Protein AF-A0A944X6L9-F1 (afdb_monomer)

Solvent-accessible surface area (backbone atoms only — not comparable to full-atom values): 12335 Å² total; per-residue (Å²): 110,41,62,55,54,53,51,52,52,53,50,50,53,51,51,50,51,51,53,51,52,49,52,51,52,56,56,71,71,45,56,73,93,74,38,88,76,75,49,45,43,68,74,48,53,81,35,31,80,79,48,33,49,70,81,75,45,86,68,26,84,80,69,64,69,82,66,55,72,68,58,50,46,66,50,34,46,65,57,51,48,42,41,69,78,64,37,43,68,39,47,75,76,34,51,79,56,27,75,32,50,47,44,22,51,53,10,49,54,32,40,55,52,26,54,52,40,38,49,52,33,13,51,36,35,75,72,64,41,85,83,36,40,61,68,68,52,53,53,50,37,59,51,31,43,58,52,11,32,52,27,29,35,54,13,28,52,45,47,50,52,44,42,75,69,35,70,75,50,34,77,77,53,59,70,66,59,57,53,52,36,51,47,51,33,53,53,30,50,45,50,47,51,32,31,76,77,75,33,68,81,44,57,62,60,23,54,51,44,32,19,65,76,68,73,40,84,62,82,63,92,52,89,70,75,110

Secondary structure (DSSP, 8-state):
-HHHHHHHHHHHHHHHHHHHHHHHHHHHTS-GGGSTTSS--GGGGGGGGTT--GGGSTTHHHH-----HHHHHHHHHHHHHHHHHH-HHHHHH-HHHHHHHHHHHHHHHHHHHHHHHHHHHHHHHHTT-TTSS-HHHHHHHHHHHHHHHHHHHHHHHHHHHHHHH-HHHHHT--HHHHHHHHHHHHHHHHHHHHHHHT-TT-HHHHHHHHHHHHT--PPPS-TT--

Structure (mmCIF, N/CA/C/O backbone):
data_AF-A0A944X6L9-F1
#
_entry.id   AF-A0A944X6L9-F1
#
loop_
_atom_site.group_PDB
_atom_site.id
_atom_site.type_symbol
_atom_site.label_atom_id
_atom_site.label_alt_id
_atom_site.label_comp_id
_atom_site.label_asym_id
_atom_site.label_entity_id
_atom_site.label_seq_id
_atom_site.pdbx_PDB_ins_code
_atom_site.Cartn_x
_atom_site.Cartn_y
_atom_site.Cartn_z
_atom_site.occupancy
_atom_site.B_iso_or_equiv
_atom_site.auth_seq_id
_atom_site.auth_comp_id
_atom_site.auth_asym_id
_atom_site.auth_atom_id
_atom_site.pdbx_PDB_model_num
ATOM 1 N N . MET A 1 1 ? -1.286 -11.022 -25.371 1.00 65.88 1 MET A N 1
ATOM 2 C CA . MET A 1 1 ? -1.024 -11.222 -23.928 1.00 65.88 1 MET A CA 1
ATOM 3 C C . MET A 1 1 ? -0.763 -9.891 -23.236 1.00 65.88 1 MET A C 1
ATOM 5 O O . MET A 1 1 ? -1.545 -9.546 -22.368 1.00 65.88 1 MET A O 1
ATOM 9 N N . SER A 1 2 ? 0.218 -9.093 -23.675 1.00 75.69 2 SER A N 1
ATOM 10 C CA . SER A 1 2 ? 0.478 -7.746 -23.129 1.00 75.69 2 SER A CA 1
ATOM 11 C C . SER A 1 2 ? -0.755 -6.832 -23.111 1.00 75.69 2 SER A C 1
ATOM 13 O O . SER A 1 2 ? -1.091 -6.280 -22.072 1.00 75.69 2 SER A O 1
ATOM 15 N N . THR A 1 3 ? -1.493 -6.737 -24.220 1.00 83.44 3 THR A N 1
ATOM 16 C CA . THR A 1 3 ? -2.714 -5.914 -24.323 1.00 83.44 3 THR A CA 1
ATOM 17 C C . THR A 1 3 ? -3.772 -6.261 -23.272 1.00 83.44 3 THR A C 1
ATOM 19 O O . THR A 1 3 ? -4.369 -5.364 -22.686 1.00 83.44 3 THR A O 1
ATOM 22 N N . LEU A 1 4 ? -3.967 -7.552 -22.988 1.00 85.75 4 LEU A N 1
ATOM 23 C CA . LEU A 1 4 ? -4.905 -8.020 -21.968 1.00 85.75 4 LEU A CA 1
ATOM 24 C C . LEU A 1 4 ? -4.489 -7.547 -20.570 1.00 85.75 4 LEU A C 1
ATOM 26 O O . LEU A 1 4 ? -5.339 -7.079 -19.821 1.00 85.75 4 LEU A O 1
ATOM 30 N N . ILE A 1 5 ? -3.195 -7.622 -20.241 1.00 85.50 5 ILE A N 1
ATOM 31 C CA . ILE A 1 5 ? -2.659 -7.189 -18.940 1.00 85.50 5 ILE A CA 1
ATOM 32 C C . ILE A 1 5 ? -2.927 -5.693 -18.731 1.00 85.50 5 ILE A C 1
ATOM 34 O O . ILE A 1 5 ? -3.443 -5.299 -17.688 1.00 85.50 5 ILE A O 1
ATOM 38 N N . TYR A 1 6 ? -2.666 -4.866 -19.748 1.00 88.19 6 TYR A N 1
ATOM 39 C CA . TYR A 1 6 ? -2.977 -3.435 -19.696 1.00 88.19 6 TYR A CA 1
ATOM 40 C C . TYR A 1 6 ? -4.476 -3.167 -19.530 1.00 88.19 6 TYR A C 1
ATOM 42 O O . TYR A 1 6 ? -4.860 -2.370 -18.678 1.00 88.19 6 TYR A O 1
ATOM 50 N N . VAL A 1 7 ? -5.336 -3.848 -20.295 1.00 89.94 7 VAL A N 1
ATOM 51 C CA . VAL A 1 7 ? -6.797 -3.685 -20.185 1.00 89.94 7 VAL A CA 1
ATOM 52 C C . VAL A 1 7 ? -7.289 -4.060 -18.787 1.00 89.94 7 VAL A C 1
ATOM 54 O O . VAL A 1 7 ? -8.052 -3.305 -18.187 1.00 89.94 7 VAL A O 1
ATOM 57 N N . VAL A 1 8 ? -6.825 -5.185 -18.239 1.00 90.81 8 VAL A N 1
ATOM 58 C CA . VAL A 1 8 ? -7.174 -5.619 -16.880 1.00 90.81 8 VAL A CA 1
ATOM 59 C C . VAL A 1 8 ? -6.676 -4.615 -15.840 1.00 90.81 8 VAL A C 1
ATOM 61 O O . VAL A 1 8 ? -7.430 -4.277 -14.926 1.00 90.81 8 VAL A O 1
ATOM 64 N N . ALA A 1 9 ? -5.459 -4.086 -15.985 1.00 89.88 9 ALA A N 1
ATOM 65 C CA . ALA A 1 9 ? -4.919 -3.065 -15.088 1.00 89.88 9 ALA A CA 1
ATOM 66 C C . ALA A 1 9 ? -5.758 -1.774 -15.119 1.00 89.88 9 ALA A C 1
ATOM 68 O O . ALA A 1 9 ? -6.167 -1.286 -14.064 1.00 89.88 9 ALA A O 1
ATOM 69 N N . TYR A 1 10 ? -6.095 -1.261 -16.307 1.00 92.69 10 TYR A N 1
ATOM 70 C CA . TYR A 1 10 ? -6.946 -0.074 -16.443 1.00 92.69 10 TYR A CA 1
ATOM 71 C C . TYR A 1 10 ? -8.342 -0.297 -15.858 1.00 92.69 10 TYR A C 1
ATOM 73 O O . TYR A 1 10 ? -8.818 0.534 -15.085 1.00 92.69 10 TYR A O 1
ATOM 81 N N . LEU A 1 11 ? -8.983 -1.431 -16.165 1.00 94.56 11 LEU A N 1
ATOM 82 C CA . LEU A 1 11 ? -10.289 -1.778 -15.598 1.00 94.56 11 LEU A CA 1
ATOM 83 C C . LEU A 1 11 ? -10.231 -1.873 -14.071 1.00 94.56 11 LEU A C 1
ATOM 85 O O . LEU A 1 11 ? -11.116 -1.349 -13.399 1.00 94.56 11 LEU A O 1
ATOM 89 N N . SER A 1 12 ? -9.176 -2.473 -13.519 1.00 92.94 12 SER A N 1
ATOM 90 C CA . SER A 1 12 ? -8.986 -2.589 -12.069 1.00 92.94 12 SER A CA 1
ATOM 91 C C . SER A 1 12 ? -8.872 -1.217 -11.403 1.00 92.94 12 SER A C 1
ATOM 93 O O . SER A 1 12 ? -9.546 -0.969 -10.403 1.00 92.94 12 SER A O 1
ATOM 95 N N . ILE A 1 13 ? -8.093 -0.297 -11.985 1.00 92.69 13 ILE A N 1
ATOM 96 C CA . ILE A 1 13 ? -7.959 1.084 -11.492 1.00 92.69 13 ILE A CA 1
ATOM 97 C C . ILE A 1 13 ? -9.305 1.816 -11.567 1.00 92.69 13 ILE A C 1
ATOM 99 O O . ILE A 1 13 ? -9.720 2.437 -10.589 1.00 92.69 13 ILE A O 1
ATOM 103 N N . ILE A 1 14 ? -10.018 1.716 -12.693 1.00 95.50 14 ILE A N 1
ATOM 104 C CA . ILE A 1 14 ? -11.317 2.380 -12.887 1.00 95.50 14 ILE A CA 1
ATOM 105 C C . ILE A 1 14 ? -12.349 1.862 -11.881 1.00 95.50 14 ILE A C 1
ATOM 107 O O . ILE A 1 14 ? -13.019 2.659 -11.224 1.00 95.50 14 ILE A O 1
ATOM 111 N N . ILE A 1 15 ? -12.462 0.540 -11.725 1.00 96.31 15 ILE A N 1
ATOM 112 C CA . ILE A 1 15 ? -13.397 -0.084 -10.780 1.00 96.31 15 ILE A CA 1
ATOM 113 C C . ILE A 1 15 ? -13.051 0.324 -9.346 1.00 96.31 15 ILE A C 1
ATOM 115 O O . ILE A 1 15 ? -13.949 0.699 -8.589 1.00 96.31 15 ILE A O 1
ATOM 119 N N . PHE A 1 16 ? -11.766 0.300 -8.979 1.00 94.62 16 PHE A N 1
ATOM 120 C CA . PHE A 1 16 ? -11.308 0.723 -7.658 1.00 94.62 16 PHE A CA 1
ATOM 121 C C . PHE A 1 16 ? -11.684 2.182 -7.369 1.00 94.62 16 PHE A C 1
ATOM 123 O O . PHE A 1 16 ? -12.307 2.461 -6.342 1.00 94.62 16 PHE A O 1
ATOM 130 N N . LEU A 1 17 ? -11.380 3.103 -8.290 1.00 95.88 17 LEU A N 1
ATOM 131 C CA . LEU A 1 17 ? -11.701 4.524 -8.138 1.00 95.88 17 LEU A CA 1
ATOM 132 C C . LEU A 1 17 ? -13.214 4.760 -8.067 1.00 95.88 17 LEU A C 1
ATOM 134 O O . LEU A 1 17 ? -13.680 5.468 -7.175 1.00 95.88 17 LEU A O 1
ATOM 138 N N . ALA A 1 18 ? -13.995 4.131 -8.949 1.00 96.62 18 ALA A N 1
ATOM 139 C CA . ALA A 1 18 ? -15.4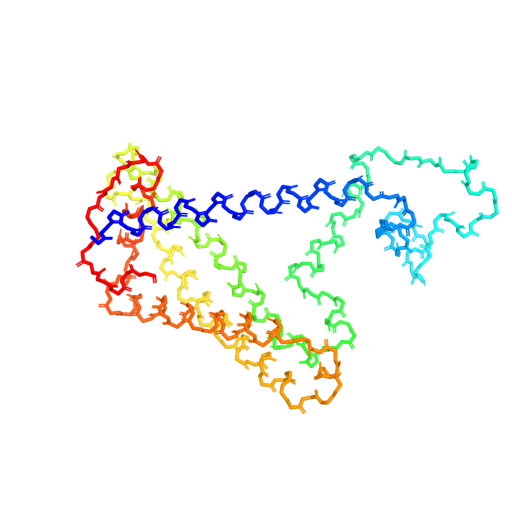50 4.255 -8.950 1.00 96.62 18 ALA A CA 1
ATOM 140 C C . ALA A 1 18 ? -16.068 3.743 -7.638 1.00 96.62 18 ALA A C 1
ATOM 142 O O . ALA A 1 18 ? -16.915 4.416 -7.045 1.00 96.62 18 ALA A O 1
ATOM 143 N N . ALA A 1 19 ? -15.618 2.585 -7.144 1.00 95.75 19 ALA A N 1
ATOM 144 C CA . ALA A 1 19 ? -16.084 2.017 -5.882 1.00 95.75 19 ALA A CA 1
ATOM 145 C C . ALA A 1 19 ? -15.689 2.886 -4.675 1.00 95.75 19 ALA A C 1
ATOM 147 O O . ALA A 1 19 ? -16.520 3.117 -3.792 1.00 95.75 19 ALA A O 1
ATOM 148 N N . ALA A 1 20 ? -14.459 3.409 -4.650 1.00 95.12 20 ALA A N 1
ATOM 149 C CA . ALA A 1 20 ? -13.979 4.298 -3.593 1.00 95.12 20 ALA A CA 1
ATOM 150 C C . ALA A 1 20 ? -14.764 5.619 -3.562 1.00 95.12 20 ALA A C 1
ATOM 152 O O . ALA A 1 20 ? -15.266 6.014 -2.508 1.00 95.12 20 ALA A O 1
ATOM 153 N N . ILE A 1 21 ? -14.949 6.266 -4.718 1.00 95.81 21 ILE A N 1
ATOM 154 C CA . ILE A 1 21 ? -15.729 7.507 -4.841 1.00 95.81 21 ILE A CA 1
ATOM 155 C C . ILE A 1 21 ? -17.176 7.268 -4.413 1.00 95.81 21 ILE A C 1
ATOM 157 O O . ILE A 1 21 ? -17.704 8.027 -3.599 1.00 95.81 21 ILE A O 1
ATOM 161 N N . LYS A 1 22 ? -17.804 6.186 -4.893 1.00 96.44 22 LYS A N 1
ATOM 162 C CA . LYS A 1 22 ? -19.157 5.803 -4.476 1.00 96.44 22 LYS A CA 1
ATOM 163 C C . LYS A 1 22 ? -19.239 5.657 -2.958 1.00 96.44 22 LYS A C 1
ATOM 165 O O . LYS A 1 22 ? -20.118 6.249 -2.343 1.00 96.44 22 LYS A O 1
ATOM 170 N N . LYS A 1 23 ? -18.289 4.949 -2.338 1.00 92.06 23 LYS A N 1
ATOM 171 C CA . LYS A 1 23 ? -18.250 4.756 -0.882 1.00 92.06 23 LYS A CA 1
ATOM 172 C C . LYS A 1 23 ? -18.136 6.081 -0.121 1.00 92.06 23 LYS A C 1
ATOM 174 O O . LYS A 1 23 ? -18.823 6.255 0.884 1.00 92.06 23 LYS A O 1
ATOM 179 N N . ILE A 1 24 ? -17.305 7.010 -0.600 1.00 90.81 24 ILE A N 1
ATOM 180 C CA . ILE A 1 24 ? -17.143 8.347 -0.007 1.00 90.81 24 ILE A CA 1
ATOM 181 C C . ILE A 1 24 ? -18.447 9.145 -0.117 1.00 90.81 24 ILE A C 1
ATOM 183 O O . ILE A 1 24 ? -18.884 9.746 0.865 1.00 90.81 24 ILE A O 1
ATOM 187 N N . ILE A 1 25 ? -19.084 9.142 -1.291 1.00 92.44 25 ILE A N 1
ATOM 188 C CA . ILE A 1 25 ? -20.361 9.831 -1.519 1.00 92.44 25 ILE A CA 1
ATOM 189 C C . ILE A 1 25 ? -21.452 9.240 -0.621 1.00 92.44 25 ILE A C 1
ATOM 191 O O . ILE A 1 25 ? -22.164 9.989 0.047 1.00 92.44 25 ILE A O 1
ATOM 195 N N . ASP A 1 26 ? -21.554 7.913 -0.566 1.00 90.38 26 ASP A N 1
ATOM 196 C CA . ASP A 1 26 ? -22.528 7.206 0.264 1.00 90.38 26 ASP A CA 1
ATOM 197 C C . ASP A 1 26 ? -22.329 7.538 1.747 1.00 90.38 26 ASP A C 1
ATOM 199 O O . ASP A 1 26 ? -23.301 7.775 2.459 1.00 90.38 26 ASP A O 1
ATOM 203 N N . TYR A 1 27 ? -21.079 7.618 2.218 1.00 85.88 27 TYR A N 1
ATOM 204 C CA . TYR A 1 27 ? -20.777 8.004 3.597 1.00 85.88 27 TYR A CA 1
ATOM 205 C C . TYR A 1 27 ? -21.166 9.459 3.890 1.00 85.88 27 TYR A C 1
ATOM 207 O O . TYR A 1 27 ? -21.808 9.728 4.903 1.00 85.88 27 TYR A O 1
ATOM 215 N N . LYS A 1 28 ? -20.858 10.394 2.980 1.00 85.38 28 LYS A N 1
ATOM 216 C CA . LYS A 1 28 ? -21.217 11.816 3.129 1.00 85.38 28 LYS A CA 1
ATOM 217 C C . LYS A 1 28 ? -22.727 12.066 3.141 1.00 85.38 28 LYS A C 1
ATOM 219 O O . LYS A 1 28 ? -23.168 13.028 3.760 1.00 85.38 28 LYS A O 1
ATOM 224 N N . LYS A 1 29 ? -23.510 11.224 2.461 1.00 89.00 29 LYS A N 1
ATOM 225 C CA . LYS A 1 29 ? -24.978 11.327 2.395 1.00 89.00 29 LYS A CA 1
ATOM 226 C C . LYS A 1 29 ? -25.694 10.769 3.627 1.00 89.00 29 LYS A C 1
ATOM 228 O O . LYS A 1 29 ? -26.893 10.993 3.770 1.00 89.00 29 LYS A O 1
ATOM 233 N N . LYS A 1 30 ? -25.004 10.027 4.500 1.00 86.19 30 LYS A N 1
ATOM 234 C CA . LYS A 1 30 ? -25.627 9.447 5.695 1.00 86.19 30 LYS A CA 1
ATOM 235 C C . LYS A 1 30 ? -26.044 10.538 6.689 1.00 86.19 30 LYS A C 1
ATOM 237 O O . LYS A 1 30 ? -25.306 11.510 6.863 1.00 86.19 30 LYS A O 1
ATOM 242 N N . PRO A 1 31 ? -27.194 10.379 7.369 1.00 83.88 31 PRO A N 1
ATOM 243 C CA . PRO A 1 31 ? -27.592 11.300 8.425 1.00 83.88 31 PRO A CA 1
ATOM 244 C C . PRO A 1 31 ? -26.599 11.227 9.594 1.00 83.88 31 PRO A C 1
ATOM 246 O O . PRO A 1 31 ? -25.922 10.215 9.778 1.00 83.88 31 PRO A O 1
ATOM 249 N N . ILE A 1 32 ? -26.509 12.302 10.383 1.00 73.38 32 ILE A N 1
ATOM 250 C CA . ILE A 1 32 ? -25.442 12.487 11.384 1.00 73.38 32 ILE A CA 1
ATOM 251 C C . ILE A 1 32 ? -25.377 11.353 12.417 1.00 73.38 32 ILE A C 1
ATOM 253 O O . ILE A 1 32 ? -24.295 10.900 12.758 1.00 73.38 32 ILE A O 1
ATOM 257 N N . HIS A 1 33 ? -26.527 10.793 12.802 1.00 75.06 33 HIS A N 1
ATOM 258 C CA . HIS A 1 33 ? -26.618 9.668 13.738 1.00 75.06 33 HIS A CA 1
ATOM 259 C C . HIS A 1 33 ? -26.086 8.333 13.177 1.00 75.06 33 HIS A C 1
ATOM 261 O O . HIS A 1 33 ? -25.903 7.383 13.929 1.00 75.06 33 HIS A O 1
ATOM 267 N N . VAL A 1 34 ? -25.853 8.234 11.862 1.00 75.88 34 VAL A N 1
ATOM 268 C CA . VAL A 1 34 ? -25.255 7.057 11.195 1.00 75.88 34 VAL A CA 1
ATOM 269 C C . VAL A 1 34 ? -23.801 7.334 10.781 1.00 75.88 34 VAL A C 1
ATOM 271 O O . VAL A 1 34 ? -23.084 6.424 10.352 1.00 75.88 34 VAL A O 1
ATOM 274 N N . ARG A 1 35 ? -23.340 8.586 10.889 1.00 71.00 35 ARG A N 1
ATOM 275 C CA . ARG A 1 35 ? -21.935 8.957 10.694 1.00 71.00 35 ARG A CA 1
ATOM 276 C C . ARG A 1 35 ? -21.174 8.622 11.976 1.00 71.00 35 ARG A C 1
ATOM 278 O O . ARG A 1 35 ? -21.687 8.800 13.074 1.00 71.00 35 ARG A O 1
ATOM 285 N N . TRP A 1 36 ? -19.953 8.111 11.843 1.00 61.03 36 TRP A N 1
ATOM 286 C CA . TRP A 1 36 ? -19.090 7.719 12.968 1.00 61.03 36 TRP A CA 1
ATOM 287 C C . TRP A 1 36 ? -18.479 8.935 13.698 1.00 61.03 36 TRP A C 1
ATOM 289 O O . TRP A 1 36 ? -17.314 8.926 14.068 1.00 61.03 36 TRP A O 1
ATOM 299 N N . GLU A 1 37 ? -19.268 9.988 13.895 1.00 59.22 37 GLU A N 1
ATOM 300 C CA . GLU A 1 37 ? -18.919 11.201 14.656 1.00 59.22 37 GLU A CA 1
ATOM 301 C C . GLU A 1 37 ? -19.303 11.078 16.140 1.00 59.22 37 GLU A C 1
ATOM 303 O O . GLU A 1 37 ? -19.068 11.986 16.924 1.00 59.22 37 GLU A O 1
ATOM 308 N N . LEU A 1 38 ? -19.894 9.938 16.520 1.00 51.44 38 LEU A N 1
ATOM 309 C CA . LEU A 1 38 ? -20.341 9.600 17.875 1.00 51.44 38 LEU A CA 1
ATOM 310 C C . LEU A 1 38 ? -19.258 8.934 18.742 1.00 51.44 38 LEU A C 1
ATOM 312 O O . LEU A 1 38 ? -19.512 8.639 19.904 1.00 51.44 38 LEU A O 1
ATOM 316 N N . TYR A 1 39 ? -18.088 8.630 18.177 1.00 55.88 39 TYR A N 1
ATOM 317 C CA . TYR A 1 39 ? -16.944 8.085 18.917 1.00 55.88 39 TYR A CA 1
ATOM 318 C C . TYR A 1 39 ? -16.070 9.233 19.445 1.00 55.88 39 TYR A C 1
ATOM 320 O O . TYR A 1 39 ? -16.127 10.313 18.857 1.00 55.88 39 TYR A O 1
ATOM 328 N N . PRO A 1 40 ? -15.243 9.028 20.492 1.00 56.19 40 PRO A N 1
ATOM 329 C CA . PRO A 1 40 ? -14.279 10.028 20.944 1.00 56.19 40 PRO A CA 1
ATOM 330 C C . PRO A 1 40 ? -13.473 10.556 19.768 1.00 56.19 40 PRO A C 1
ATOM 332 O O . PRO A 1 40 ? -12.670 9.832 19.171 1.00 56.19 40 PRO A O 1
ATOM 335 N N . VAL A 1 41 ? -13.697 11.823 19.439 1.00 67.06 41 VAL A N 1
ATOM 336 C CA . VAL A 1 41 ? -12.911 12.514 18.430 1.00 67.06 41 VAL A CA 1
ATOM 337 C C . VAL A 1 41 ? -11.773 13.221 19.160 1.00 67.06 41 VAL A C 1
ATOM 339 O O . VAL A 1 41 ? -12.032 13.872 20.173 1.00 67.06 41 VAL A O 1
ATOM 342 N N . PRO A 1 42 ? -10.509 13.091 18.719 1.00 67.25 42 PRO A N 1
ATOM 343 C CA . PRO A 1 42 ? -9.367 13.646 19.449 1.00 67.25 42 PRO A CA 1
ATOM 344 C C . PRO A 1 42 ? -9.497 15.138 19.789 1.00 67.25 42 PRO A C 1
ATOM 346 O O . PRO A 1 42 ? -8.985 15.590 20.813 1.00 67.25 42 PRO A O 1
ATOM 349 N N . HIS A 1 43 ? -10.219 15.904 18.969 1.00 71.06 43 HIS A N 1
ATOM 350 C CA . HIS A 1 43 ? -10.491 17.318 19.205 1.00 71.06 43 HIS A CA 1
ATOM 351 C C . HIS A 1 43 ? -11.545 17.641 20.289 1.00 71.06 43 HIS A C 1
ATOM 353 O O . HIS A 1 43 ? -11.745 18.821 20.583 1.00 71.06 43 HIS A O 1
ATOM 359 N N . GLU A 1 44 ? -12.180 16.645 20.918 1.00 71.44 44 GLU A N 1
ATOM 360 C CA . GLU A 1 44 ? -13.159 16.807 22.017 1.00 71.44 44 GLU A CA 1
ATOM 361 C C . GLU A 1 44 ? -12.501 17.052 23.399 1.00 71.44 44 GLU A C 1
ATOM 363 O O . GLU A 1 44 ? -13.178 17.141 24.426 1.00 71.44 44 GLU A O 1
ATOM 368 N N . GLY A 1 45 ? -11.171 17.203 23.450 1.00 75.12 45 GLY A N 1
ATOM 369 C CA . GLY A 1 45 ? -10.441 17.628 24.650 1.00 75.12 45 GLY A CA 1
ATOM 370 C C . GLY A 1 45 ? -10.500 16.600 25.784 1.00 75.12 45 GLY A C 1
ATOM 371 O O . GLY A 1 45 ? -10.217 15.425 25.569 1.00 75.12 45 GLY A O 1
ATOM 372 N N . GLU A 1 46 ? -10.867 17.030 26.997 1.00 74.25 46 GLU A N 1
ATOM 373 C CA . GLU A 1 46 ? -10.970 16.142 28.173 1.00 74.25 46 GLU A CA 1
ATOM 374 C C . GLU A 1 46 ? -11.966 14.990 27.963 1.00 74.25 46 GLU A C 1
ATOM 376 O O . GLU A 1 46 ? -11.784 13.906 28.517 1.00 74.25 46 GLU A O 1
ATOM 381 N N . ARG A 1 47 ? -12.975 15.181 27.103 1.00 73.81 47 ARG A N 1
ATOM 382 C CA . ARG A 1 47 ? -13.983 14.157 26.793 1.00 73.81 47 ARG A CA 1
ATOM 383 C C . ARG A 1 47 ? -13.412 12.988 26.008 1.00 73.81 47 ARG A C 1
ATOM 385 O O . ARG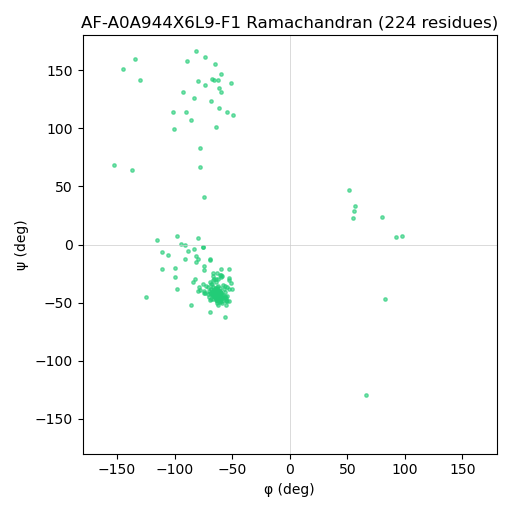 A 1 47 ? -13.814 11.843 26.214 1.00 73.81 47 ARG A O 1
ATOM 392 N N . ALA A 1 48 ? -12.412 13.253 25.167 1.00 74.50 48 ALA A N 1
ATOM 393 C CA . ALA A 1 48 ? -11.751 12.220 24.380 1.00 74.50 48 ALA A CA 1
ATOM 394 C C . ALA A 1 48 ? -11.095 11.147 25.270 1.00 74.50 48 ALA A C 1
ATOM 396 O O . ALA A 1 48 ? -10.984 9.997 24.850 1.00 74.50 48 ALA A O 1
ATOM 397 N N . ALA A 1 49 ? -10.714 11.490 26.510 1.00 73.19 49 ALA A N 1
ATOM 398 C CA . ALA A 1 49 ? -10.057 10.571 27.438 1.00 73.19 49 ALA A CA 1
ATOM 399 C C . ALA A 1 49 ? -10.947 9.398 27.886 1.00 73.19 49 ALA A C 1
ATOM 401 O O . ALA A 1 49 ? -10.426 8.323 28.176 1.00 73.19 49 ALA A O 1
ATOM 402 N N . TYR A 1 50 ? -12.270 9.584 27.938 1.00 76.06 50 TYR A N 1
ATOM 403 C CA . TYR A 1 50 ? -13.215 8.549 28.378 1.00 76.06 50 TYR A CA 1
ATOM 404 C C . TYR A 1 50 ? -14.179 8.080 27.284 1.00 76.06 50 TYR A C 1
ATOM 406 O O . TYR A 1 50 ? -15.045 7.249 27.551 1.00 76.06 50 TYR A O 1
ATOM 414 N N . GLY A 1 51 ? -14.029 8.567 26.051 1.00 73.19 51 GLY A N 1
ATOM 415 C CA . GLY A 1 51 ? -14.928 8.189 24.964 1.00 73.19 51 GLY A CA 1
ATOM 416 C C . GLY A 1 51 ? -16.059 9.176 24.681 1.00 73.19 51 GLY A C 1
ATOM 417 O O . GLY A 1 51 ? -16.947 8.839 23.903 1.00 73.19 51 GLY A O 1
ATOM 418 N N . GLY A 1 52 ? -16.058 10.346 25.320 1.00 74.31 52 GLY A N 1
ATOM 419 C CA . GLY A 1 52 ? -17.172 11.281 25.260 1.00 74.31 52 GLY A CA 1
ATOM 420 C C . GLY A 1 52 ? -17.207 12.167 24.020 1.00 74.31 52 GLY A C 1
ATOM 421 O O . GLY A 1 52 ? -16.234 12.288 23.273 1.00 74.31 52 GLY A O 1
ATOM 422 N N . SER A 1 53 ? -18.356 12.810 23.822 1.00 75.56 53 SER A N 1
ATOM 423 C CA . SER A 1 53 ? -18.652 13.702 22.695 1.00 75.56 53 SER A CA 1
ATOM 424 C C . SER A 1 53 ? -19.324 14.984 23.186 1.00 75.56 53 SER A C 1
ATOM 426 O O . SER A 1 53 ? -19.937 15.007 24.255 1.00 75.56 53 SER A O 1
ATOM 428 N N . CYS A 1 54 ? -19.288 16.051 22.385 1.00 75.31 54 CYS A N 1
ATOM 429 C CA . CYS A 1 54 ? -20.063 17.264 22.635 1.00 75.31 54 CYS A CA 1
ATOM 430 C C . CYS A 1 54 ? -21.566 17.023 22.840 1.00 75.31 54 CYS A C 1
ATOM 432 O O . CYS A 1 54 ? -22.219 17.842 23.480 1.00 75.31 54 CYS A O 1
ATOM 434 N N . LEU A 1 55 ? -22.100 15.895 22.363 1.00 76.62 55 LEU A N 1
ATOM 435 C CA . LEU A 1 55 ? -23.500 15.494 22.530 1.00 76.62 55 LEU A CA 1
ATOM 436 C C . LEU A 1 55 ? -23.887 15.110 23.967 1.00 76.62 55 LEU A C 1
ATOM 438 O O . LEU A 1 55 ? -25.075 14.966 24.249 1.00 76.62 55 LEU A O 1
ATOM 442 N N . GLU A 1 56 ? -22.915 14.925 24.861 1.00 79.00 56 GLU A N 1
ATOM 443 C CA . GLU A 1 56 ? -23.166 14.620 26.276 1.00 79.00 56 GLU A CA 1
ATOM 444 C C . GLU A 1 56 ? -23.649 15.842 27.066 1.00 79.00 56 GLU A C 1
ATOM 446 O O . GLU A 1 56 ? -24.290 15.697 28.108 1.00 79.00 56 GLU A O 1
ATOM 451 N N . ASP A 1 57 ? -23.369 17.052 26.573 1.00 78.75 57 ASP A N 1
ATOM 452 C CA . ASP A 1 57 ? -23.803 18.277 27.229 1.00 78.75 57 ASP A CA 1
ATOM 453 C C . ASP A 1 57 ? -25.307 18.511 27.055 1.00 78.75 57 ASP A C 1
ATOM 455 O O . ASP A 1 57 ? -25.864 18.452 25.954 1.00 78.75 57 ASP A O 1
ATOM 459 N N . VAL A 1 58 ? -25.957 18.935 28.141 1.00 81.38 58 VAL A N 1
ATOM 460 C CA . VAL A 1 58 ? -27.288 19.543 28.049 1.00 81.38 58 VAL A CA 1
ATOM 461 C C . VAL A 1 58 ? -27.191 20.814 27.199 1.00 81.38 58 VAL A C 1
ATOM 463 O O . VAL A 1 58 ? -26.257 21.619 27.351 1.00 81.38 58 VAL A O 1
ATOM 466 N N . ASP A 1 59 ? -28.150 20.959 26.284 1.00 83.75 59 ASP A N 1
ATOM 467 C CA . ASP A 1 59 ? -28.212 22.024 25.281 1.00 83.75 59 ASP A CA 1
ATOM 468 C C . ASP A 1 59 ? -26.959 22.107 24.390 1.00 83.75 59 ASP A C 1
ATOM 470 O O . ASP A 1 59 ? -26.559 23.191 23.955 1.00 83.75 59 ASP A O 1
ATOM 474 N N . TRP A 1 60 ? -26.324 20.965 24.089 1.00 78.62 60 TRP A N 1
ATOM 475 C CA . TRP A 1 60 ? -25.133 20.905 23.233 1.00 78.62 60 TRP A CA 1
ATOM 476 C C . TRP A 1 60 ? -25.315 21.634 21.899 1.00 78.62 60 TRP A C 1
ATOM 478 O O . TRP A 1 60 ? -24.370 22.245 21.410 1.00 78.62 60 TRP A O 1
ATOM 488 N N . TRP A 1 61 ? -26.525 21.642 21.326 1.00 75.88 61 TRP A N 1
ATOM 489 C CA . TRP A 1 61 ? -26.809 22.319 20.056 1.00 75.88 61 TRP A CA 1
ATOM 490 C C . TRP A 1 61 ? -26.606 23.838 20.133 1.00 75.88 61 TRP A C 1
ATOM 492 O O . TRP A 1 61 ? -26.331 24.464 19.113 1.00 75.88 61 TRP A O 1
ATOM 502 N N . GLN A 1 62 ? -26.705 24.434 21.326 1.00 77.94 62 GLN A N 1
ATOM 503 C CA . GLN A 1 62 ? -26.422 25.856 21.553 1.00 77.94 62 GLN A CA 1
ATOM 504 C C . GLN A 1 62 ? -24.920 26.121 21.722 1.00 77.94 62 GLN A C 1
ATOM 506 O O . GLN A 1 62 ? -24.429 27.192 21.374 1.00 77.94 62 GLN A O 1
ATOM 511 N N . LYS A 1 63 ? -24.184 25.135 22.249 1.00 69.19 63 LYS A N 1
ATOM 512 C CA . LYS A 1 63 ? -22.734 25.193 22.500 1.00 69.19 63 LYS A CA 1
ATOM 513 C C . LYS A 1 63 ? -21.907 24.677 21.322 1.00 69.19 63 LYS A C 1
ATOM 515 O O . LYS A 1 63 ? -20.692 24.877 21.297 1.00 69.19 63 LYS A O 1
ATOM 520 N N . TYR A 1 64 ? -22.548 24.017 20.357 1.00 69.50 64 TYR A N 1
ATOM 521 C CA . TYR A 1 64 ? -21.896 23.391 19.218 1.00 69.50 64 TYR A CA 1
ATOM 522 C C . TYR A 1 64 ? -21.218 24.450 18.355 1.00 69.50 64 TYR A C 1
ATOM 524 O O . TYR A 1 64 ? -21.834 25.144 17.544 1.00 69.50 64 TYR A O 1
ATOM 532 N N . LYS A 1 65 ? -19.903 24.559 18.520 1.00 66.56 65 LYS A N 1
ATOM 533 C CA . LYS A 1 65 ? -19.065 25.401 17.683 1.00 66.56 65 LYS A CA 1
ATOM 534 C C . LYS A 1 65 ? -18.388 24.506 16.667 1.00 66.56 65 LYS A C 1
ATOM 536 O O . LYS A 1 65 ? -17.381 23.873 16.972 1.00 66.56 65 LYS A O 1
ATOM 541 N N . LYS A 1 66 ? -18.937 24.473 15.452 1.00 66.62 66 LYS A N 1
ATOM 542 C CA . LYS A 1 66 ? -18.299 23.771 14.338 1.00 66.62 66 LYS A CA 1
ATOM 543 C C . LYS A 1 66 ? -16.870 24.297 14.186 1.00 66.62 66 LYS A C 1
ATOM 545 O O . LYS A 1 66 ? -16.669 25.474 13.878 1.00 66.62 66 LYS A O 1
ATOM 550 N N . LEU A 1 67 ? -15.888 23.439 14.446 1.00 65.69 67 LEU A N 1
ATOM 551 C CA . LEU A 1 67 ? -14.488 23.748 14.188 1.00 65.69 67 LEU A CA 1
ATOM 552 C C . LEU A 1 67 ? -14.323 24.033 12.691 1.00 65.69 67 LEU A C 1
ATOM 554 O O . LEU A 1 67 ? -15.019 23.465 11.846 1.00 65.69 67 LEU A O 1
ATOM 558 N N . SER A 1 68 ? -13.413 24.944 12.340 1.00 73.50 68 SER A N 1
ATOM 559 C CA . SER A 1 68 ? -13.004 25.041 10.943 1.00 73.50 68 SER A CA 1
ATOM 560 C C . SER A 1 68 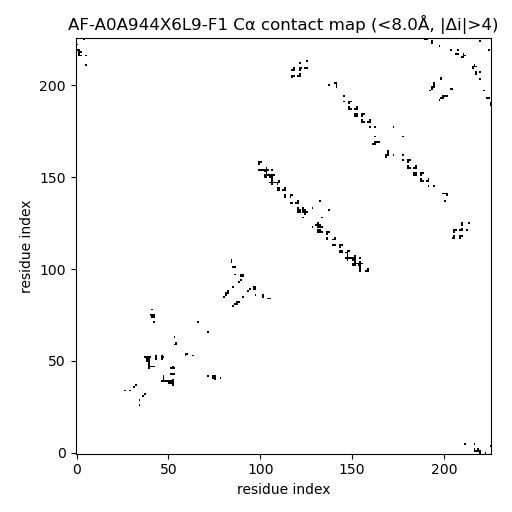? -12.362 23.713 10.548 1.00 73.50 68 SER A C 1
ATOM 562 O O . SER A 1 68 ? -11.609 23.137 11.334 1.00 73.50 68 SER A O 1
ATOM 564 N N . ALA A 1 69 ? -12.613 23.250 9.321 1.00 73.88 69 ALA A N 1
ATOM 565 C CA . ALA A 1 69 ? -12.074 21.977 8.832 1.00 73.88 69 ALA A CA 1
ATOM 566 C C . ALA A 1 69 ? -10.543 21.878 8.997 1.00 73.88 69 ALA A C 1
ATOM 568 O O . ALA A 1 69 ? -9.995 20.807 9.229 1.00 73.88 69 ALA A O 1
ATOM 569 N N . THR A 1 70 ? -9.846 23.016 8.926 1.00 75.06 70 THR A N 1
ATOM 570 C CA . THR A 1 70 ? -8.404 23.116 9.174 1.00 75.06 70 THR A CA 1
ATOM 571 C C . THR A 1 70 ? -8.022 22.801 10.616 1.00 75.06 70 THR A C 1
ATOM 573 O O . THR A 1 70 ? -7.044 22.099 10.844 1.00 75.06 70 THR A O 1
ATOM 576 N N . LYS A 1 71 ? -8.778 23.307 11.593 1.00 77.38 71 LYS A N 1
ATOM 577 C CA . LYS A 1 71 ? -8.478 23.138 13.015 1.00 77.38 71 LYS A CA 1
ATOM 578 C C . LYS A 1 71 ? -8.802 21.723 13.486 1.00 77.38 71 LYS A C 1
ATOM 580 O O . LYS A 1 71 ? -8.009 21.150 14.222 1.00 77.38 71 LYS A O 1
ATOM 585 N N . GLU A 1 72 ? -9.910 21.166 13.002 1.00 77.00 72 GLU A N 1
ATOM 586 C CA . GLU A 1 72 ? -10.268 19.754 13.181 1.00 77.00 72 GLU A CA 1
ATOM 587 C C . GLU A 1 72 ? -9.140 18.846 12.669 1.00 77.00 72 GLU A C 1
ATOM 589 O O . GLU A 1 72 ? -8.571 18.060 13.425 1.00 77.00 72 GLU A O 1
ATOM 594 N N . LEU A 1 73 ? -8.695 19.071 11.426 1.00 78.69 73 LEU A N 1
ATOM 595 C CA . LEU A 1 73 ? -7.596 18.310 10.839 1.00 78.69 73 LEU A CA 1
ATOM 596 C C . LEU A 1 73 ? -6.300 18.416 11.656 1.00 78.69 73 LEU A C 1
ATOM 598 O O . LEU A 1 73 ? -5.659 17.399 11.891 1.00 78.69 73 LEU A O 1
ATOM 602 N N . MET A 1 74 ? -5.895 19.614 12.096 1.00 81.00 74 MET A N 1
ATOM 603 C CA . MET A 1 74 ? -4.642 19.773 12.852 1.00 81.00 74 MET A CA 1
ATOM 604 C C . MET A 1 74 ? -4.655 19.047 14.204 1.00 81.00 74 MET A C 1
ATOM 606 O O . MET A 1 74 ? -3.602 18.595 14.650 1.00 81.00 74 MET A O 1
ATOM 610 N N . MET A 1 75 ? -5.819 18.943 14.851 1.00 77.56 75 MET A N 1
ATOM 611 C CA . MET A 1 75 ? -5.962 18.265 16.144 1.00 77.56 75 MET A CA 1
ATOM 612 C C . MET A 1 75 ? -6.026 16.740 15.988 1.00 77.56 75 MET A C 1
ATOM 614 O O . MET A 1 75 ? -5.385 16.023 16.756 1.00 77.56 75 MET A O 1
ATOM 618 N N . ASP A 1 76 ? -6.728 16.243 14.968 1.00 81.25 76 ASP A N 1
ATOM 619 C CA . ASP A 1 76 ? -6.959 14.803 14.793 1.00 81.25 76 ASP A CA 1
ATOM 620 C C . ASP A 1 76 ? -5.802 14.091 14.075 1.00 81.25 76 ASP A C 1
ATOM 622 O O . ASP A 1 76 ? -5.497 12.928 14.357 1.00 81.25 76 ASP A O 1
ATOM 626 N N . LEU A 1 77 ? -5.117 14.785 13.160 1.00 83.81 77 LEU A N 1
ATOM 627 C CA . LEU A 1 77 ? -4.040 14.227 12.341 1.00 83.81 77 LEU A CA 1
ATOM 628 C C . LEU A 1 77 ? -2.907 13.554 13.141 1.00 83.81 77 LEU A C 1
ATOM 630 O O . LEU A 1 77 ? -2.554 12.432 12.778 1.00 83.81 77 LEU A O 1
ATOM 634 N N . PRO A 1 78 ? -2.321 14.148 14.202 1.00 84.88 78 PRO A N 1
ATOM 635 C CA . PRO A 1 78 ? -1.232 13.494 14.931 1.00 84.88 78 PRO A CA 1
ATOM 636 C C . PRO A 1 78 ? -1.673 12.186 15.600 1.00 84.88 78 PRO A C 1
ATOM 638 O O . PRO A 1 78 ? -0.910 11.219 15.599 1.00 84.88 78 PRO A O 1
ATOM 641 N N . VAL A 1 79 ? -2.904 12.124 16.119 1.00 82.69 79 VAL A N 1
ATOM 642 C CA . VAL A 1 79 ? -3.458 10.904 16.727 1.00 82.69 79 VAL A CA 1
ATOM 643 C C . VAL A 1 79 ? -3.705 9.848 15.655 1.00 82.69 79 VAL A C 1
ATOM 645 O O . VAL A 1 79 ? -3.243 8.716 15.788 1.00 82.69 79 VAL A O 1
ATOM 648 N N . MET A 1 80 ? -4.338 10.225 14.541 1.00 84.81 80 MET A N 1
ATOM 649 C CA . MET A 1 80 ? -4.572 9.301 13.430 1.00 84.81 80 MET A CA 1
ATOM 650 C C . MET A 1 80 ? -3.273 8.778 12.816 1.00 84.81 80 MET A C 1
ATOM 652 O O . MET A 1 80 ? -3.192 7.596 12.503 1.00 84.81 80 MET A O 1
ATOM 656 N N . ILE A 1 81 ? -2.239 9.613 12.666 1.00 88.81 81 ILE A N 1
ATOM 657 C CA . ILE A 1 81 ? -0.932 9.171 12.160 1.00 88.81 81 ILE A CA 1
ATOM 658 C C . ILE A 1 81 ? -0.320 8.126 13.096 1.00 88.81 81 ILE A C 1
ATOM 660 O O . ILE A 1 81 ? 0.209 7.128 12.610 1.00 88.81 81 ILE A O 1
ATOM 664 N N . GLN A 1 82 ? -0.405 8.317 14.417 1.00 87.25 82 GLN A N 1
ATOM 665 C CA . GLN A 1 82 ? 0.090 7.327 15.377 1.00 87.25 82 GLN A CA 1
ATOM 666 C C . GLN A 1 82 ? -0.684 6.007 15.287 1.00 87.25 82 GLN A C 1
ATOM 668 O O . GLN A 1 82 ? -0.072 4.938 15.298 1.00 87.25 82 GLN A O 1
ATOM 673 N N . GLU A 1 83 ? -2.007 6.068 15.146 1.00 87.81 83 GLU A N 1
ATOM 674 C CA . GLU A 1 83 ? -2.835 4.870 14.991 1.00 87.81 83 GLU A CA 1
ATOM 675 C C . GLU A 1 83 ? -2.586 4.152 13.666 1.00 87.81 83 GLU A C 1
ATOM 677 O O . GLU A 1 83 ? -2.450 2.933 13.643 1.00 87.81 83 GLU A O 1
ATOM 682 N N . ILE A 1 84 ? -2.458 4.887 12.564 1.00 88.25 84 ILE A N 1
ATOM 683 C CA . ILE A 1 84 ? -2.206 4.306 11.246 1.00 88.25 84 ILE A CA 1
ATOM 684 C C . ILE A 1 84 ? -0.791 3.719 11.215 1.00 88.25 84 ILE A C 1
ATOM 686 O O . ILE A 1 84 ? -0.627 2.520 10.990 1.00 88.25 84 ILE A O 1
ATOM 690 N N . LEU A 1 85 ? 0.243 4.521 11.476 1.00 91.56 85 LEU A N 1
ATOM 691 C CA . LEU A 1 85 ? 1.626 4.075 11.298 1.00 91.56 85 LEU A CA 1
ATOM 692 C C . LEU A 1 85 ? 2.053 3.041 12.335 1.00 91.56 85 LEU A C 1
ATOM 694 O O . LEU A 1 85 ? 2.732 2.088 11.965 1.00 91.56 85 LEU A O 1
ATOM 698 N N . PHE A 1 86 ? 1.660 3.202 13.601 1.00 92.69 86 PHE A N 1
ATOM 699 C CA . PHE A 1 86 ? 2.164 2.370 14.696 1.00 92.69 86 PHE A CA 1
ATOM 700 C C . PHE A 1 86 ? 1.130 1.421 15.294 1.00 92.69 86 PHE A C 1
ATOM 702 O O . PHE A 1 86 ? 1.510 0.584 16.112 1.00 92.69 86 PHE A O 1
ATOM 709 N N . LEU A 1 87 ? -0.147 1.503 14.898 1.00 91.81 87 LEU A N 1
ATOM 710 C CA . LEU A 1 87 ? -1.233 0.719 15.501 1.00 91.81 87 LEU A CA 1
ATOM 711 C C . LEU A 1 87 ? -1.236 0.855 17.030 1.00 91.81 87 LEU A C 1
ATOM 713 O O . LEU A 1 87 ? -1.270 -0.146 17.756 1.00 91.81 87 LEU A O 1
ATOM 717 N N . LYS A 1 88 ? -1.124 2.096 17.511 1.00 90.25 88 LYS A N 1
ATOM 718 C CA . LYS A 1 88 ? -0.915 2.424 18.925 1.00 90.25 88 LYS A CA 1
ATOM 719 C C . LYS A 1 88 ? -1.978 1.798 19.835 1.00 90.25 88 LYS A C 1
ATOM 721 O O . LYS A 1 88 ? -1.608 1.154 20.814 1.00 90.25 88 LYS A O 1
ATOM 726 N N . ALA A 1 89 ? -3.258 1.844 19.475 1.00 87.88 89 ALA A N 1
ATOM 727 C CA . ALA A 1 89 ? -4.317 1.199 20.253 1.00 87.88 89 ALA A CA 1
ATOM 728 C C . ALA A 1 89 ? -4.121 -0.325 20.378 1.00 87.88 89 ALA A C 1
ATOM 730 O O . ALA A 1 89 ? -4.361 -0.917 21.432 1.00 87.88 89 ALA A O 1
ATOM 731 N N . VAL A 1 90 ? -3.633 -0.986 19.321 1.00 91.19 90 VAL A N 1
ATOM 732 C CA . VAL A 1 90 ? -3.331 -2.428 19.361 1.00 91.19 90 VAL A CA 1
ATOM 733 C C . VAL A 1 90 ? -2.108 -2.691 20.236 1.00 91.19 90 VAL A C 1
ATOM 735 O O . VAL A 1 90 ? -2.084 -3.681 20.965 1.00 91.19 90 VAL A O 1
ATOM 738 N N . TRP A 1 91 ? -1.109 -1.809 20.207 1.00 92.94 91 TRP A N 1
ATOM 739 C CA . TRP A 1 91 ? 0.045 -1.893 21.100 1.00 92.94 91 TRP A CA 1
ATOM 740 C C . TRP A 1 91 ? -0.360 -1.767 22.574 1.00 92.94 91 TRP A C 1
ATOM 742 O O . TRP A 1 91 ? 0.100 -2.545 23.409 1.00 92.94 91 TRP A O 1
ATOM 752 N N . GLU A 1 92 ? -1.237 -0.825 22.905 1.00 91.62 92 GLU A N 1
ATOM 753 C CA . GLU A 1 92 ? -1.648 -0.563 24.287 1.00 91.62 92 GLU A CA 1
ATOM 754 C C . GLU A 1 92 ? -2.600 -1.640 24.824 1.00 91.62 92 GLU A C 1
ATOM 756 O O . GLU A 1 92 ? -2.411 -2.123 25.942 1.00 91.62 92 GLU A O 1
ATOM 761 N N . HIS A 1 93 ? -3.565 -2.094 24.018 1.00 90.50 93 HIS A N 1
ATOM 762 C CA . HIS A 1 93 ? -4.619 -3.005 24.480 1.00 90.50 93 HIS A CA 1
ATOM 763 C C . HIS A 1 93 ? -4.393 -4.483 24.127 1.00 90.50 93 HIS A C 1
ATOM 765 O O . HIS A 1 93 ? -4.977 -5.362 24.761 1.00 90.50 93 HIS A O 1
ATOM 771 N N . ASN A 1 94 ? -3.558 -4.805 23.131 1.00 90.69 94 ASN A N 1
ATOM 772 C CA . ASN A 1 94 ? -3.298 -6.190 22.724 1.00 90.69 94 ASN A CA 1
ATOM 773 C C . ASN A 1 94 ? -1.905 -6.378 22.096 1.00 90.69 94 ASN A C 1
ATOM 775 O O . ASN A 1 94 ? -1.763 -6.714 20.914 1.00 90.69 94 ASN A O 1
ATOM 779 N N . ARG A 1 95 ? -0.853 -6.246 22.917 1.00 92.31 95 ARG A N 1
ATOM 780 C CA . ARG A 1 95 ? 0.552 -6.417 22.486 1.00 92.31 95 ARG A CA 1
ATOM 781 C C . ARG A 1 95 ? 0.812 -7.708 21.722 1.00 92.31 95 ARG A C 1
ATOM 783 O O . ARG A 1 95 ? 1.552 -7.714 20.744 1.00 92.31 95 ARG A O 1
ATOM 790 N N . ARG A 1 96 ? 0.179 -8.813 22.134 1.00 90.38 96 ARG A N 1
ATOM 791 C CA . ARG A 1 96 ? 0.317 -10.095 21.431 1.00 90.38 96 ARG A CA 1
ATOM 792 C C . ARG A 1 96 ? -0.136 -9.960 19.979 1.00 90.38 96 ARG A C 1
ATOM 794 O O . ARG A 1 96 ? 0.509 -10.510 19.096 1.00 90.38 96 ARG A O 1
ATOM 801 N N . LEU A 1 97 ? -1.275 -9.309 19.720 1.00 90.94 97 LEU A N 1
ATOM 802 C CA . LEU A 1 97 ? -1.796 -9.062 18.366 1.00 90.94 97 LEU A CA 1
ATOM 803 C C . LEU A 1 97 ? -0.940 -8.077 17.579 1.00 90.94 97 LEU A C 1
ATOM 805 O O . LEU A 1 97 ? -0.760 -8.269 16.375 1.00 90.94 97 LEU A O 1
ATOM 809 N N . TRP A 1 98 ? -0.356 -7.094 18.255 1.00 95.69 98 TRP A N 1
ATOM 810 C CA . TRP A 1 98 ? 0.515 -6.113 17.624 1.00 95.69 98 TRP A CA 1
ATOM 811 C C . TRP A 1 98 ? 1.720 -6.752 16.922 1.00 95.69 98 TRP A C 1
ATOM 813 O O . TRP A 1 98 ? 1.937 -6.469 15.750 1.00 95.69 98 TRP A O 1
ATOM 823 N N . TYR A 1 99 ? 2.427 -7.697 17.556 1.00 93.31 99 TYR A N 1
ATOM 824 C CA . TYR A 1 99 ? 3.614 -8.338 16.953 1.00 93.31 99 TYR A CA 1
ATOM 825 C C . TYR A 1 99 ? 3.345 -9.066 15.632 1.00 93.31 99 TYR A C 1
ATOM 827 O O . TYR A 1 99 ? 4.266 -9.288 14.856 1.00 93.31 99 TYR A O 1
ATOM 835 N N . VAL A 1 100 ? 2.092 -9.438 15.371 1.00 93.25 100 VAL A N 1
ATOM 836 C CA . VAL A 1 100 ? 1.685 -10.092 14.122 1.00 93.25 100 VAL A CA 1
ATOM 837 C C . VAL A 1 100 ? 1.086 -9.082 13.141 1.00 93.25 100 VAL A C 1
ATOM 839 O O . VAL A 1 100 ? 1.328 -9.146 11.939 1.00 93.25 100 VAL A O 1
ATOM 842 N N . THR A 1 101 ? 0.323 -8.118 13.655 1.00 93.56 101 THR A N 1
ATOM 843 C CA . THR A 1 101 ? -0.402 -7.134 12.841 1.00 93.56 101 THR A CA 1
ATOM 844 C C . THR A 1 101 ? 0.510 -6.022 12.330 1.00 93.56 101 THR A C 1
ATOM 846 O O . THR A 1 101 ? 0.345 -5.571 11.198 1.00 93.56 101 THR A O 1
ATOM 849 N N . TYR A 1 102 ? 1.484 -5.591 13.130 1.00 95.81 102 TYR A N 1
ATOM 850 C CA . TYR A 1 102 ? 2.387 -4.502 12.777 1.00 95.81 102 TYR A CA 1
ATOM 851 C C . TYR A 1 102 ? 3.318 -4.853 11.607 1.00 95.81 102 TYR A C 1
ATOM 853 O O . TYR A 1 102 ? 3.346 -4.071 10.660 1.00 95.81 102 TYR A O 1
ATOM 861 N N . PRO A 1 103 ? 3.986 -6.028 11.554 1.00 95.38 103 PRO A N 1
ATOM 862 C CA . PRO A 1 103 ? 4.763 -6.421 10.375 1.00 95.38 103 PRO A CA 1
ATOM 863 C C . PRO A 1 103 ? 3.936 -6.448 9.085 1.00 95.38 103 PRO A C 1
ATOM 865 O O . PRO A 1 103 ? 4.420 -6.005 8.048 1.00 95.38 103 PRO A O 1
ATOM 868 N N . PHE A 1 104 ? 2.675 -6.894 9.153 1.00 96.44 104 PHE A N 1
ATOM 869 C CA . PHE A 1 104 ? 1.765 -6.860 8.005 1.00 96.44 104 PHE A CA 1
ATOM 870 C C . PHE A 1 104 ? 1.532 -5.424 7.507 1.00 96.44 104 PHE A C 1
ATOM 872 O O . PHE A 1 104 ? 1.697 -5.156 6.319 1.00 96.44 104 PHE A O 1
ATOM 879 N N . HIS A 1 105 ? 1.198 -4.489 8.405 1.00 96.25 105 HIS A N 1
ATOM 880 C CA . HIS A 1 105 ? 0.935 -3.091 8.032 1.00 96.25 105 HIS A CA 1
ATOM 881 C C . HIS A 1 105 ? 2.199 -2.368 7.576 1.00 96.25 105 HIS A C 1
ATOM 883 O O . HIS A 1 105 ? 2.166 -1.671 6.566 1.00 96.25 105 HIS A O 1
ATOM 889 N N . LEU A 1 106 ? 3.325 -2.587 8.257 1.00 96.75 106 LEU A N 1
ATOM 890 C CA . LEU A 1 106 ? 4.621 -2.078 7.825 1.00 96.75 106 LEU A CA 1
ATOM 891 C C . LEU A 1 106 ? 4.942 -2.563 6.407 1.00 96.75 106 LEU A C 1
ATOM 893 O O . LEU A 1 106 ? 5.301 -1.754 5.557 1.00 96.75 106 LEU A O 1
ATOM 897 N N . GLY A 1 107 ? 4.728 -3.850 6.121 1.00 96.94 107 GLY A N 1
ATOM 898 C CA . GLY A 1 107 ? 4.856 -4.404 4.776 1.00 96.94 107 GLY A CA 1
ATOM 899 C C . GLY A 1 107 ? 3.979 -3.681 3.747 1.00 96.94 107 GLY A C 1
ATOM 900 O O . GLY A 1 107 ? 4.470 -3.327 2.677 1.00 96.94 107 GLY A O 1
ATOM 901 N N . LEU A 1 108 ? 2.717 -3.380 4.079 1.00 96.00 108 LEU A N 1
ATOM 902 C CA . LEU A 1 108 ? 1.825 -2.604 3.207 1.00 96.00 108 LEU A CA 1
ATOM 903 C C . LEU A 1 108 ? 2.307 -1.156 3.000 1.00 96.00 108 LEU A C 1
ATOM 905 O O . LEU A 1 108 ? 2.228 -0.649 1.883 1.00 96.00 108 LEU A O 1
ATOM 909 N N . TYR A 1 109 ? 2.846 -0.491 4.025 1.00 96.00 109 TYR A N 1
ATOM 910 C CA . TYR A 1 109 ? 3.403 0.863 3.883 1.00 96.00 109 TYR A CA 1
ATOM 911 C C . TYR A 1 109 ? 4.643 0.888 2.988 1.00 96.00 109 TYR A C 1
ATOM 913 O O . TYR A 1 109 ? 4.778 1.769 2.131 1.00 96.00 109 TYR A O 1
ATOM 921 N N . LEU A 1 110 ? 5.525 -0.104 3.132 1.00 96.75 110 LEU A N 1
ATOM 922 C CA . LEU A 1 110 ? 6.678 -0.260 2.246 1.00 96.75 110 LEU A CA 1
ATOM 923 C C . LEU A 1 110 ? 6.237 -0.603 0.819 1.00 96.75 110 LEU A C 1
ATOM 925 O O . LEU A 1 110 ? 6.818 -0.071 -0.120 1.00 96.75 110 LEU A O 1
ATOM 929 N N . MET A 1 111 ? 5.176 -1.399 0.647 1.00 96.12 111 MET A N 1
ATOM 930 C CA . MET A 1 111 ? 4.592 -1.702 -0.665 1.00 96.12 111 MET A CA 1
ATOM 931 C C . MET A 1 111 ? 4.049 -0.444 -1.354 1.00 96.12 111 MET A C 1
ATOM 933 O O . MET A 1 111 ? 4.344 -0.202 -2.521 1.00 96.12 111 MET A O 1
ATOM 937 N N . ILE A 1 112 ? 3.286 0.388 -0.637 1.00 95.88 112 ILE A N 1
ATOM 938 C CA . ILE A 1 112 ? 2.775 1.659 -1.176 1.00 95.88 112 ILE A CA 1
ATOM 939 C C . ILE A 1 112 ? 3.945 2.557 -1.596 1.00 95.88 112 ILE A C 1
ATOM 941 O O . ILE A 1 112 ? 3.937 3.117 -2.693 1.00 95.88 112 ILE A O 1
ATOM 945 N N . SER A 1 113 ? 4.978 2.642 -0.754 1.00 96.19 113 SER A N 1
ATOM 946 C CA . SER A 1 113 ? 6.197 3.403 -1.053 1.00 96.19 113 SER A CA 1
ATOM 947 C C . SER A 1 113 ? 6.931 2.851 -2.281 1.00 96.19 113 SER A C 1
ATOM 949 O O . SER A 1 113 ? 7.355 3.615 -3.144 1.00 96.19 113 SER A O 1
ATOM 951 N N . PHE A 1 114 ? 7.032 1.527 -2.402 1.00 96.38 114 PHE A N 1
ATOM 952 C CA . PHE A 1 114 ? 7.630 0.829 -3.540 1.00 96.38 114 PHE A CA 1
ATOM 953 C C . PHE A 1 114 ? 6.876 1.106 -4.849 1.00 96.38 114 PHE A C 1
ATOM 955 O O . PHE A 1 114 ? 7.500 1.487 -5.838 1.00 96.38 114 PHE A O 1
ATOM 962 N N . ILE A 1 115 ? 5.542 1.009 -4.854 1.00 94.69 115 ILE A N 1
ATOM 963 C CA . ILE A 1 115 ? 4.716 1.349 -6.025 1.00 94.69 115 ILE A CA 1
ATOM 964 C C . ILE A 1 115 ? 4.902 2.828 -6.402 1.00 94.69 115 ILE A C 1
ATOM 966 O O . ILE A 1 115 ? 5.049 3.149 -7.582 1.00 94.69 115 ILE A O 1
ATOM 970 N N . GLY A 1 116 ? 4.960 3.726 -5.412 1.00 95.50 116 GLY A N 1
ATOM 971 C CA . GLY A 1 116 ? 5.241 5.148 -5.631 1.00 95.50 116 GLY A CA 1
ATOM 972 C C . GLY A 1 116 ? 6.611 5.399 -6.271 1.00 95.50 116 GLY A C 1
ATOM 973 O O . GLY A 1 116 ? 6.725 6.210 -7.190 1.00 95.50 116 GLY A O 1
ATOM 974 N N . LEU A 1 117 ? 7.645 4.662 -5.854 1.00 95.44 117 LEU A N 1
ATOM 975 C CA . LEU A 1 117 ? 8.979 4.732 -6.459 1.00 95.44 117 LEU A CA 1
ATOM 976 C C . LEU A 1 117 ? 9.016 4.163 -7.879 1.00 95.44 117 LEU A C 1
ATOM 978 O O . LEU A 1 117 ? 9.683 4.743 -8.733 1.00 95.44 117 LEU A O 1
ATOM 982 N N . LEU A 1 118 ? 8.286 3.077 -8.160 1.00 94.25 118 LEU A N 1
ATOM 983 C CA . LEU A 1 118 ? 8.139 2.557 -9.524 1.00 94.25 118 LEU A CA 1
ATOM 984 C C . LEU A 1 118 ? 7.463 3.578 -10.440 1.00 94.25 118 LEU A C 1
ATOM 986 O O . LEU A 1 118 ? 7.917 3.787 -11.564 1.00 94.25 118 LEU A O 1
ATOM 990 N N . PHE A 1 119 ? 6.415 4.237 -9.946 1.00 94.19 119 PHE A N 1
ATOM 991 C CA . PHE A 1 119 ? 5.721 5.295 -10.671 1.00 94.19 119 PHE A CA 1
ATOM 992 C C . PHE A 1 119 ? 6.646 6.488 -10.951 1.00 94.19 119 PHE A C 1
ATOM 994 O O . PHE A 1 119 ? 6.739 6.947 -12.088 1.00 94.19 119 PHE A O 1
ATOM 1001 N N . LEU A 1 120 ? 7.400 6.944 -9.946 1.00 94.44 120 LEU A N 1
ATOM 1002 C CA . LEU A 1 120 ? 8.378 8.020 -10.118 1.00 94.44 120 LEU A CA 1
ATOM 1003 C C . LEU A 1 120 ? 9.497 7.622 -11.095 1.00 94.44 120 LEU A C 1
ATOM 1005 O O . LEU A 1 120 ? 9.865 8.408 -11.966 1.00 94.44 120 LEU A O 1
ATOM 1009 N N . GLY A 1 121 ? 10.006 6.392 -10.995 1.00 92.75 121 GLY A N 1
ATOM 1010 C CA . GLY A 1 121 ? 11.000 5.848 -11.921 1.00 92.75 121 GLY A CA 1
ATOM 1011 C C . GLY A 1 121 ? 10.496 5.810 -13.366 1.00 92.75 121 GLY A C 1
ATOM 1012 O O . GLY A 1 121 ? 11.220 6.210 -14.277 1.00 92.75 121 GLY A O 1
ATOM 1013 N N . ALA A 1 122 ? 9.236 5.422 -13.571 1.00 92.44 122 ALA A N 1
ATOM 1014 C CA . ALA A 1 122 ? 8.593 5.441 -14.880 1.00 92.44 122 ALA A CA 1
ATOM 1015 C C . ALA A 1 122 ? 8.466 6.863 -15.458 1.00 92.44 122 ALA A C 1
ATOM 1017 O O . ALA A 1 122 ? 8.702 7.055 -16.649 1.00 92.44 122 ALA A O 1
ATOM 1018 N N . ILE A 1 123 ? 8.167 7.875 -14.632 1.00 93.38 123 ILE A N 1
ATOM 1019 C CA . ILE A 1 123 ? 8.148 9.282 -15.072 1.00 93.38 123 ILE A CA 1
ATOM 1020 C C . ILE A 1 123 ? 9.534 9.723 -15.559 1.00 93.38 123 ILE A C 1
ATOM 1022 O O . ILE A 1 123 ? 9.642 10.308 -16.635 1.00 93.38 123 ILE A O 1
ATOM 1026 N N . PHE A 1 124 ? 10.602 9.414 -14.813 1.00 93.12 124 PHE A N 1
ATOM 1027 C CA . PHE A 1 124 ? 11.972 9.729 -15.245 1.00 93.12 124 PHE A CA 1
ATOM 1028 C C . PHE A 1 124 ? 12.357 9.013 -16.544 1.00 93.12 124 PHE A C 1
ATOM 1030 O O . PHE A 1 124 ? 13.040 9.596 -17.388 1.00 93.12 124 PHE A O 1
ATOM 1037 N N . GLN A 1 125 ? 11.880 7.781 -16.726 1.00 90.25 125 GLN A N 1
ATOM 1038 C CA . GLN A 1 125 ? 12.117 7.013 -17.944 1.00 90.25 125 GLN A CA 1
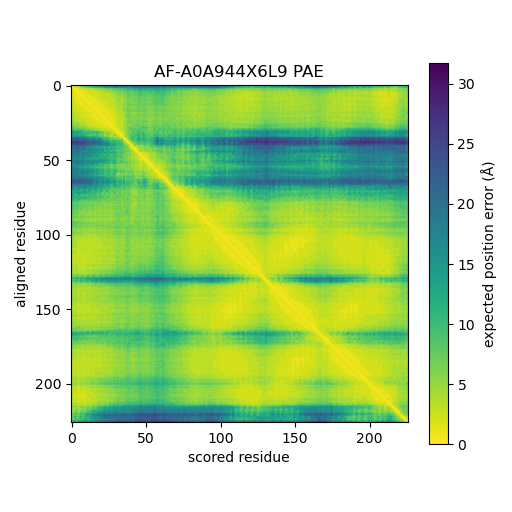ATOM 1039 C C . GLN A 1 125 ? 11.446 7.674 -19.151 1.00 90.25 125 GLN A C 1
ATOM 1041 O O . GLN A 1 125 ? 12.077 7.828 -20.195 1.00 90.25 125 GLN A O 1
ATOM 1046 N N . LEU A 1 126 ? 10.196 8.117 -18.998 1.00 90.38 126 LEU A N 1
ATOM 1047 C CA . LEU A 1 126 ? 9.464 8.847 -20.037 1.00 90.38 126 LEU A CA 1
ATOM 1048 C C . LEU A 1 126 ? 10.067 10.232 -20.318 1.00 90.38 126 LEU A C 1
ATOM 1050 O O . LEU A 1 126 ? 10.024 10.695 -21.454 1.00 90.38 126 LEU A O 1
ATOM 1054 N N . ALA A 1 127 ? 10.676 10.867 -19.315 1.00 92.06 127 ALA A N 1
ATOM 1055 C CA . ALA A 1 127 ? 11.402 12.127 -19.467 1.00 92.06 127 ALA A CA 1
ATOM 1056 C C . ALA A 1 127 ? 12.780 11.975 -20.148 1.00 92.06 127 ALA A C 1
ATOM 1058 O O . ALA A 1 127 ? 13.467 12.973 -20.355 1.00 92.06 127 ALA A O 1
ATOM 1059 N N . GLY A 1 128 ? 13.201 10.751 -20.493 1.00 89.19 128 GLY A N 1
ATOM 1060 C CA . GLY A 1 128 ? 14.454 10.495 -21.208 1.00 89.19 128 GLY A CA 1
ATOM 1061 C C . GLY A 1 128 ? 15.706 10.507 -20.325 1.00 89.19 128 GLY A C 1
ATOM 1062 O O . GLY A 1 128 ? 16.804 10.737 -20.831 1.00 89.19 128 GLY A O 1
ATOM 1063 N N . TYR A 1 129 ? 15.575 10.265 -19.015 1.00 89.62 129 TYR A N 1
ATOM 1064 C CA . TYR A 1 129 ? 16.726 10.190 -18.111 1.00 89.62 129 TYR A CA 1
ATOM 1065 C C . TYR A 1 129 ? 17.696 9.071 -18.530 1.00 89.62 129 TYR A C 1
ATOM 1067 O O . TYR A 1 129 ? 17.292 7.923 -18.744 1.00 89.62 129 TYR A O 1
ATOM 1075 N N . SER A 1 130 ? 18.993 9.382 -18.618 1.00 77.56 130 SER A N 1
ATOM 1076 C CA . SER A 1 130 ? 20.028 8.416 -19.003 1.00 77.56 130 SER A CA 1
ATOM 1077 C C . SER A 1 130 ? 20.094 7.263 -17.993 1.00 77.56 130 SER A C 1
ATOM 1079 O O . SER A 1 130 ? 20.383 7.486 -16.820 1.00 77.56 130 SER A O 1
ATOM 1081 N N . GLY A 1 131 ? 19.818 6.034 -18.440 1.00 77.25 131 GLY A N 1
ATOM 1082 C CA . GLY A 1 131 ? 19.705 4.856 -17.565 1.00 77.25 131 GLY A CA 1
ATOM 1083 C C . GLY A 1 131 ? 18.282 4.561 -17.066 1.00 77.25 131 GLY A C 1
ATOM 1084 O O . GLY A 1 131 ? 18.093 3.667 -16.245 1.00 77.25 131 GLY A O 1
ATOM 1085 N N . GLY A 1 132 ? 17.272 5.287 -17.554 1.00 81.8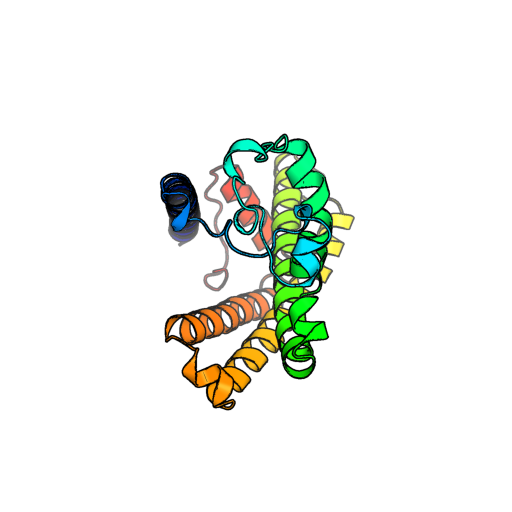8 132 GLY A N 1
ATOM 1086 C CA . GLY A 1 132 ? 15.851 5.052 -17.285 1.00 81.88 132 GLY A CA 1
ATOM 1087 C C . GLY A 1 132 ? 15.357 5.650 -15.967 1.00 81.88 132 GLY A C 1
ATOM 1088 O O . GLY A 1 132 ? 14.334 6.322 -15.948 1.00 81.88 132 GLY A O 1
ATOM 1089 N N . SER A 1 133 ? 16.071 5.471 -14.857 1.00 89.69 133 SER A N 1
ATOM 1090 C CA . SER A 1 133 ? 15.703 6.088 -13.575 1.00 89.69 133 SER A CA 1
ATOM 1091 C C . SER A 1 133 ? 16.936 6.487 -12.758 1.00 89.69 133 SER A C 1
ATOM 1093 O O . SER A 1 133 ? 17.968 5.824 -12.855 1.00 89.69 133 SER A O 1
ATOM 1095 N N . PRO A 1 134 ? 16.839 7.527 -11.907 1.00 92.31 134 PRO A N 1
ATOM 1096 C CA . PRO A 1 134 ? 17.888 7.875 -10.954 1.00 92.31 134 PRO A CA 1
ATOM 1097 C C . PRO A 1 134 ? 18.338 6.681 -10.101 1.00 92.31 134 PRO A C 1
ATOM 1099 O O . PRO A 1 134 ? 17.508 5.925 -9.587 1.00 92.31 134 PRO A O 1
ATOM 1102 N N . ALA A 1 135 ? 19.650 6.554 -9.876 1.00 91.44 135 ALA A N 1
ATOM 1103 C CA . ALA A 1 135 ? 20.241 5.436 -9.132 1.00 91.44 135 ALA A CA 1
ATOM 1104 C C . ALA A 1 135 ? 19.654 5.271 -7.718 1.00 91.44 135 ALA A C 1
ATOM 1106 O O . ALA A 1 135 ? 19.438 4.148 -7.268 1.00 91.44 135 ALA A O 1
ATOM 1107 N N . ILE A 1 136 ? 19.324 6.381 -7.045 1.00 93.50 136 ILE A N 1
ATOM 1108 C CA . ILE A 1 136 ? 18.692 6.351 -5.719 1.00 93.50 136 ILE A CA 1
ATOM 1109 C C . ILE A 1 136 ? 17.303 5.700 -5.750 1.00 93.50 136 ILE A C 1
ATOM 1111 O O . ILE A 1 136 ? 16.972 4.924 -4.860 1.00 93.50 136 ILE A O 1
ATOM 1115 N N . ILE A 1 137 ? 16.512 5.945 -6.801 1.00 93.69 137 ILE A N 1
ATOM 1116 C CA . ILE A 1 137 ? 15.186 5.336 -6.963 1.00 93.69 137 ILE A CA 1
ATOM 1117 C C . ILE A 1 137 ? 15.342 3.839 -7.203 1.00 93.69 137 ILE A C 1
ATOM 1119 O O . ILE A 1 137 ? 14.634 3.047 -6.584 1.00 93.69 137 ILE A O 1
ATOM 1123 N N . ILE A 1 138 ? 16.292 3.438 -8.051 1.00 92.56 138 ILE A N 1
ATOM 1124 C CA . ILE A 1 138 ? 16.577 2.023 -8.320 1.00 92.56 138 ILE A CA 1
ATOM 1125 C C . ILE A 1 138 ? 17.000 1.310 -7.029 1.00 92.56 138 ILE A C 1
ATOM 1127 O O . ILE A 1 138 ? 16.430 0.272 -6.697 1.00 92.56 138 ILE A O 1
ATOM 1131 N N . ALA A 1 139 ? 17.927 1.895 -6.266 1.00 93.94 139 ALA A N 1
ATOM 1132 C CA . ALA A 1 139 ? 18.400 1.338 -5.002 1.00 93.94 139 ALA A CA 1
ATOM 1133 C C . ALA A 1 139 ? 17.267 1.189 -3.974 1.00 93.94 139 ALA A C 1
ATOM 1135 O O . ALA A 1 139 ? 17.094 0.113 -3.401 1.00 93.94 139 ALA A O 1
ATOM 1136 N N . LEU A 1 140 ? 16.450 2.232 -3.787 1.00 95.56 140 LEU A N 1
ATOM 1137 C CA . LEU A 1 140 ? 15.307 2.185 -2.873 1.00 95.56 140 LEU A CA 1
ATOM 1138 C C . LEU A 1 140 ? 14.250 1.170 -3.324 1.00 95.56 140 LEU A C 1
ATOM 1140 O O . LEU A 1 140 ? 13.698 0.463 -2.491 1.00 95.56 140 LEU A O 1
ATOM 1144 N N . THR A 1 141 ? 14.001 1.045 -4.628 1.00 94.88 141 THR A N 1
ATOM 1145 C CA . THR A 1 141 ? 13.054 0.063 -5.183 1.00 94.88 141 THR A CA 1
ATOM 1146 C C . THR A 1 141 ? 13.530 -1.371 -4.922 1.00 94.88 141 THR A C 1
ATOM 1148 O O . THR A 1 141 ? 12.754 -2.199 -4.445 1.00 94.88 141 THR A O 1
ATOM 1151 N N . ASN A 1 142 ? 14.818 -1.646 -5.161 1.00 93.75 142 ASN A N 1
ATOM 1152 C CA . ASN A 1 142 ? 15.436 -2.958 -4.931 1.00 93.75 142 ASN A CA 1
ATOM 1153 C C . ASN A 1 142 ? 15.493 -3.341 -3.447 1.00 93.75 142 ASN A C 1
ATOM 1155 O O . ASN A 1 142 ? 15.537 -4.523 -3.121 1.00 93.75 142 ASN A O 1
ATOM 1159 N N . LEU A 1 143 ? 15.488 -2.354 -2.553 1.00 95.12 143 LEU A N 1
ATOM 1160 C CA . LEU A 1 143 ? 15.477 -2.561 -1.111 1.00 95.12 143 LEU A CA 1
ATOM 1161 C C . LEU A 1 143 ? 14.043 -2.744 -0.579 1.00 95.12 143 LEU A C 1
ATOM 1163 O O . LEU A 1 143 ? 13.742 -3.724 0.104 1.00 95.12 143 LEU A O 1
ATOM 1167 N N . LEU A 1 144 ? 13.143 -1.813 -0.904 1.00 96.44 144 LEU A N 1
ATOM 1168 C CA . LEU A 1 144 ? 11.783 -1.772 -0.363 1.00 96.44 144 LEU A CA 1
ATOM 1169 C C . LEU A 1 144 ? 10.874 -2.863 -0.932 1.00 96.44 144 LEU A C 1
ATOM 1171 O O . LEU A 1 144 ? 10.065 -3.404 -0.180 1.00 96.44 144 LEU A O 1
ATOM 1175 N N . GLY A 1 145 ? 11.020 -3.222 -2.212 1.00 95.38 145 GLY A N 1
ATOM 1176 C CA . GLY A 1 145 ? 10.212 -4.266 -2.852 1.00 95.38 145 GLY A CA 1
ATOM 1177 C C . GLY A 1 145 ? 10.305 -5.604 -2.108 1.00 95.38 145 GLY A C 1
ATOM 1178 O O . GLY A 1 145 ? 9.311 -6.037 -1.522 1.00 95.38 145 GLY A O 1
ATOM 1179 N N . PRO A 1 146 ? 11.495 -6.222 -2.005 1.00 95.38 146 PRO A N 1
ATOM 1180 C CA . PRO A 1 146 ? 11.665 -7.508 -1.328 1.00 95.38 146 PRO A CA 1
ATOM 1181 C C . PRO A 1 146 ? 11.266 -7.474 0.148 1.00 95.38 146 PRO A C 1
ATOM 1183 O O . PRO A 1 146 ? 10.587 -8.386 0.622 1.00 95.38 146 PRO A O 1
ATOM 1186 N N . MET A 1 147 ? 11.625 -6.403 0.870 1.00 97.06 147 MET A N 1
ATOM 1187 C CA . MET A 1 147 ? 11.219 -6.243 2.270 1.00 97.06 147 MET A CA 1
ATOM 1188 C C . MET A 1 147 ? 9.700 -6.193 2.421 1.00 97.06 147 MET A C 1
ATOM 1190 O O . MET A 1 147 ? 9.157 -6.835 3.320 1.00 97.06 147 MET A O 1
ATOM 1194 N N . SER A 1 148 ? 9.006 -5.477 1.533 1.00 96.94 148 SER A N 1
ATOM 1195 C CA . SER A 1 148 ? 7.547 -5.403 1.556 1.00 96.94 148 SER A CA 1
ATOM 1196 C C . SER A 1 148 ? 6.899 -6.764 1.287 1.00 96.94 148 SER A C 1
ATOM 1198 O O . SER A 1 148 ? 6.039 -7.175 2.064 1.00 96.94 148 SER A O 1
ATOM 1200 N N . PHE A 1 149 ? 7.360 -7.518 0.279 1.00 96.44 149 PHE A N 1
ATOM 1201 C CA . PHE A 1 149 ? 6.823 -8.850 -0.029 1.00 96.44 149 PHE A CA 1
ATOM 1202 C C . PHE A 1 149 ? 6.959 -9.800 1.165 1.00 96.44 149 PHE A C 1
ATOM 1204 O O . PHE A 1 149 ? 5.979 -10.417 1.584 1.00 96.44 149 PHE A O 1
ATOM 1211 N N . ILE A 1 150 ? 8.153 -9.867 1.763 1.00 97.00 150 ILE A N 1
ATOM 1212 C CA . ILE A 1 150 ? 8.436 -10.754 2.899 1.00 97.00 150 ILE A CA 1
ATOM 1213 C C . ILE A 1 150 ? 7.579 -10.373 4.111 1.00 97.00 150 ILE A C 1
ATOM 1215 O O . ILE A 1 150 ? 6.943 -11.238 4.715 1.00 97.00 150 ILE A O 1
ATOM 1219 N N . LEU A 1 151 ? 7.520 -9.084 4.461 1.00 97.56 151 LEU A N 1
ATOM 1220 C CA . LEU A 1 151 ? 6.757 -8.618 5.621 1.00 97.56 151 LEU A CA 1
ATOM 1221 C C . LEU A 1 151 ? 5.251 -8.844 5.461 1.00 97.56 151 LEU A C 1
ATOM 1223 O O . LEU A 1 151 ? 4.604 -9.284 6.415 1.00 97.56 151 LEU A O 1
ATOM 1227 N N . VAL A 1 152 ? 4.693 -8.606 4.268 1.00 97.62 152 VAL A N 1
ATOM 1228 C CA . VAL A 1 152 ? 3.269 -8.861 4.010 1.00 97.62 152 VAL A CA 1
ATOM 1229 C C . VAL A 1 152 ? 2.971 -10.359 4.061 1.00 97.62 152 VAL A C 1
ATOM 1231 O O . VAL A 1 152 ? 1.992 -10.734 4.699 1.00 97.62 152 VAL A O 1
ATOM 1234 N N . ILE A 1 153 ? 3.812 -11.229 3.485 1.00 97.25 153 ILE A N 1
ATOM 1235 C CA . ILE A 1 153 ? 3.617 -12.690 3.549 1.00 97.25 153 ILE A CA 1
ATOM 1236 C C . ILE A 1 153 ? 3.674 -13.180 5.001 1.00 97.25 153 ILE A C 1
ATOM 1238 O O . ILE A 1 153 ? 2.743 -13.842 5.468 1.00 97.25 153 ILE A O 1
ATOM 1242 N N . CYS A 1 154 ? 4.726 -12.831 5.743 1.00 96.88 154 CYS A N 1
ATOM 1243 C CA . CYS A 1 154 ? 4.897 -13.243 7.140 1.00 96.88 154 CYS A CA 1
ATOM 1244 C C . CYS A 1 154 ? 3.776 -12.694 8.039 1.00 96.88 154 CYS A C 1
ATOM 1246 O O . CYS A 1 154 ? 3.202 -13.419 8.853 1.00 96.88 154 CYS A O 1
ATOM 1248 N N . GLY A 1 155 ? 3.413 -11.423 7.867 1.00 96.25 155 GLY A N 1
ATOM 1249 C CA . GLY A 1 155 ? 2.333 -10.796 8.620 1.00 96.25 155 GLY A CA 1
ATOM 1250 C C . GLY A 1 155 ? 0.958 -11.385 8.287 1.00 96.25 155 GLY A C 1
ATOM 1251 O O . GLY A 1 155 ? 0.187 -11.707 9.190 1.00 96.25 155 GLY A O 1
ATOM 1252 N N . ALA A 1 156 ? 0.652 -11.5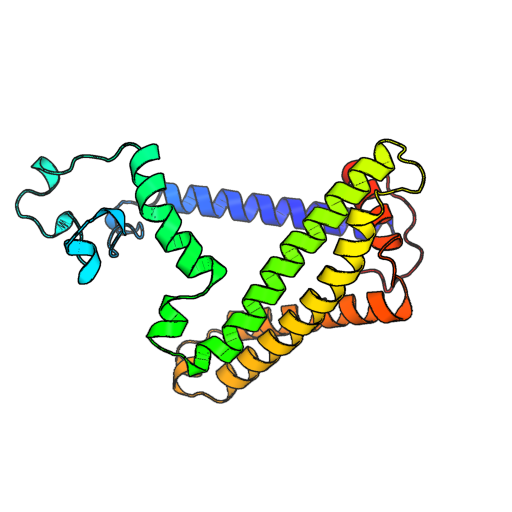94 7.004 1.00 96.62 156 ALA A N 1
ATOM 1253 C CA . ALA A 1 156 ? -0.634 -12.138 6.570 1.00 96.62 156 ALA A CA 1
ATOM 1254 C C . ALA A 1 156 ? -0.807 -13.606 6.978 1.00 96.62 156 ALA A C 1
ATOM 1256 O O . ALA A 1 156 ? -1.876 -13.976 7.465 1.00 96.62 156 ALA A O 1
ATOM 1257 N N . THR A 1 157 ? 0.238 -14.431 6.849 1.00 96.50 157 THR A N 1
ATOM 1258 C CA . THR A 1 157 ? 0.229 -15.827 7.327 1.00 96.50 157 THR A CA 1
ATOM 1259 C C . THR A 1 157 ? 0.056 -15.893 8.842 1.00 96.50 157 THR A C 1
ATOM 1261 O O . THR A 1 157 ? -0.784 -16.653 9.328 1.00 96.50 157 THR A O 1
ATOM 1264 N N . GLY A 1 158 ? 0.758 -15.040 9.594 1.00 95.25 158 GLY A N 1
ATOM 1265 C CA . GLY A 1 158 ? 0.582 -14.924 11.040 1.00 95.25 158 GLY A CA 1
ATOM 1266 C C . GLY A 1 158 ? -0.840 -14.506 11.434 1.00 95.25 158 GLY A C 1
ATOM 1267 O O . GLY A 1 158 ? -1.439 -15.109 12.328 1.00 95.25 158 GLY A O 1
ATOM 1268 N N . LEU A 1 159 ? -1.425 -13.514 10.753 1.00 94.69 159 LEU A N 1
ATOM 1269 C CA . LEU A 1 159 ? -2.805 -13.078 11.004 1.00 94.69 159 LEU A CA 1
ATOM 1270 C C . LEU A 1 159 ? -3.817 -14.170 10.654 1.00 94.69 159 LEU A C 1
ATOM 1272 O O . LEU A 1 159 ? -4.779 -14.372 11.400 1.00 94.69 159 LEU A O 1
ATOM 1276 N N . LEU A 1 160 ? -3.596 -14.890 9.554 1.00 94.62 160 LEU A N 1
ATOM 1277 C CA . LEU A 1 160 ? -4.444 -15.999 9.134 1.00 94.62 160 LEU A CA 1
ATOM 1278 C C . LEU A 1 160 ? -4.407 -17.131 10.165 1.00 94.62 160 LEU A C 1
ATOM 1280 O O . LEU A 1 160 ? -5.459 -17.569 10.630 1.00 94.62 160 LEU A O 1
ATOM 1284 N N . HIS A 1 161 ? -3.208 -17.532 10.598 1.00 94.12 161 HIS A N 1
ATOM 1285 C CA . HIS A 1 161 ? -3.016 -18.534 11.645 1.00 94.12 161 HIS A CA 1
ATOM 1286 C C . HIS A 1 161 ? -3.757 -18.149 12.931 1.00 94.12 161 HIS A C 1
ATOM 1288 O O . HIS A 1 161 ? -4.491 -18.955 13.507 1.00 94.12 161 HIS A O 1
ATOM 1294 N N . ARG A 1 162 ? -3.642 -16.888 13.359 1.00 91.75 162 ARG A N 1
ATOM 1295 C CA . ARG A 1 162 ? -4.343 -16.409 14.555 1.00 91.75 162 ARG A CA 1
ATOM 1296 C C . ARG A 1 162 ? -5.855 -16.384 14.399 1.00 91.75 162 ARG A C 1
ATOM 1298 O O . ARG A 1 162 ? -6.542 -16.768 15.335 1.00 91.75 162 ARG A O 1
ATOM 1305 N N . ARG A 1 163 ? -6.393 -15.989 13.244 1.00 92.62 163 ARG A N 1
ATOM 1306 C CA . ARG A 1 163 ? -7.850 -16.008 13.010 1.00 92.62 163 ARG A CA 1
ATOM 1307 C C . ARG A 1 163 ? -8.434 -17.420 12.977 1.00 92.62 163 ARG A C 1
ATOM 1309 O O . ARG A 1 163 ? -9.610 -17.582 13.290 1.00 92.62 163 ARG A O 1
ATOM 1316 N N . LEU A 1 164 ? -7.641 -18.423 12.600 1.00 90.75 164 LEU A N 1
ATOM 1317 C CA . LEU A 1 164 ? -8.070 -19.823 12.596 1.00 90.75 164 LEU A CA 1
ATOM 1318 C C . LEU A 1 164 ? -8.056 -20.441 14.003 1.00 90.75 164 LEU A C 1
ATOM 1320 O O . LEU A 1 164 ? -8.986 -21.174 14.349 1.00 90.75 164 LEU A O 1
ATOM 1324 N N . ASN A 1 165 ? -7.044 -20.106 14.812 1.00 90.81 165 ASN A N 1
ATOM 1325 C CA . ASN A 1 165 ? -6.773 -20.776 16.090 1.00 90.81 165 ASN A CA 1
ATOM 1326 C C . ASN A 1 165 ? -7.281 -20.024 17.328 1.00 90.81 165 ASN A C 1
ATOM 1328 O O . ASN A 1 165 ? -7.591 -20.644 18.343 1.00 90.81 165 ASN A O 1
ATOM 1332 N N . ASP A 1 166 ? -7.387 -18.697 17.272 1.00 89.19 166 ASP A N 1
ATOM 1333 C CA . ASP A 1 166 ? -7.876 -17.887 18.387 1.00 89.19 166 ASP A CA 1
ATOM 1334 C C . ASP A 1 166 ? -9.410 -17.815 18.347 1.00 89.19 166 ASP A C 1
ATOM 1336 O O . ASP A 1 166 ? -10.006 -17.141 17.501 1.00 89.19 166 ASP A O 1
ATOM 1340 N N . SER A 1 167 ? -10.063 -18.520 19.277 1.00 82.75 167 SER A N 1
ATOM 1341 C CA . SER A 1 167 ? -11.529 -18.556 19.371 1.00 82.75 167 SER A CA 1
ATOM 1342 C C . SER A 1 167 ? -12.156 -17.176 19.605 1.00 82.75 167 SER A C 1
ATOM 1344 O O . SER A 1 167 ? -13.296 -16.954 19.188 1.00 82.75 167 SER A O 1
ATOM 1346 N N . GLY A 1 168 ? -11.418 -16.240 20.215 1.00 86.81 168 GLY A N 1
ATOM 1347 C CA . GLY A 1 168 ? -11.854 -14.860 20.397 1.00 86.81 168 GLY A CA 1
ATOM 1348 C C . GLY A 1 168 ? -11.929 -14.125 19.062 1.00 86.81 168 GLY A C 1
ATOM 1349 O O . GLY A 1 168 ? -12.952 -13.526 18.750 1.00 86.81 168 GLY A O 1
ATOM 1350 N N . LEU A 1 169 ? -10.893 -14.237 18.226 1.00 84.00 169 LEU A N 1
ATOM 1351 C CA . LEU A 1 169 ? -10.839 -13.577 16.913 1.00 84.00 169 LEU A CA 1
ATOM 1352 C C . LEU A 1 169 ? -11.723 -14.256 15.862 1.00 84.00 169 LEU A C 1
ATOM 1354 O O . LEU A 1 169 ? -12.283 -13.582 14.991 1.00 84.00 169 LEU A O 1
ATOM 1358 N N . ARG A 1 170 ? -11.863 -15.582 15.928 1.00 86.44 170 ARG A N 1
ATOM 1359 C CA . ARG A 1 170 ? -12.644 -16.360 14.959 1.00 86.44 170 ARG A CA 1
ATOM 1360 C C . ARG A 1 170 ? -14.125 -15.989 14.985 1.00 86.44 170 ARG A C 1
ATOM 1362 O O . ARG A 1 170 ? -14.728 -15.872 13.924 1.00 86.44 170 ARG A O 1
ATOM 1369 N N . LYS A 1 171 ? -14.692 -15.737 16.171 1.00 88.62 171 LYS A N 1
ATOM 1370 C CA . LYS A 1 171 ? -16.103 -15.333 16.340 1.00 88.62 171 LYS A CA 1
ATOM 1371 C C . LYS A 1 171 ? -16.436 -13.998 15.668 1.00 88.62 171 LYS A C 1
ATOM 1373 O O . LYS A 1 171 ? -17.556 -13.821 15.209 1.00 88.62 171 LYS A O 1
ATOM 1378 N N . TYR A 1 172 ? -15.461 -13.095 15.571 1.00 85.75 172 TYR A N 1
ATOM 1379 C CA . TYR A 1 172 ? -15.612 -11.792 14.915 1.00 85.75 172 TYR A CA 1
ATOM 1380 C C . TYR A 1 172 ? -15.080 -11.778 13.473 1.00 85.75 172 TYR A C 1
ATOM 1382 O O . TYR A 1 172 ? -14.997 -10.718 12.855 1.00 85.75 172 TYR A O 1
ATOM 1390 N N . SER A 1 173 ? -14.691 -12.934 12.920 1.00 88.81 173 SER A N 1
ATOM 1391 C CA . SER A 1 173 ? -14.129 -13.023 11.573 1.00 88.81 173 SER A CA 1
ATOM 1392 C C . SER A 1 173 ? -15.164 -13.518 10.559 1.00 88.81 173 SER A C 1
ATOM 1394 O O . SER A 1 173 ? -15.582 -14.670 10.585 1.00 88.81 173 SER A O 1
ATOM 1396 N N . SER A 1 174 ? -15.536 -12.653 9.614 1.00 91.75 174 SER A N 1
ATOM 1397 C CA . SER A 1 174 ? -16.244 -13.019 8.383 1.00 91.75 174 SER A CA 1
ATOM 1398 C C . SER A 1 174 ? -15.350 -13.737 7.355 1.00 91.75 174 SER A C 1
ATOM 1400 O O . SER A 1 174 ? -14.123 -13.605 7.376 1.00 91.75 174 SER A O 1
ATOM 1402 N N . PHE A 1 175 ? -15.972 -14.437 6.395 1.00 92.06 175 PHE A N 1
ATOM 1403 C CA . PHE A 1 175 ? -15.287 -15.092 5.267 1.00 92.06 175 PHE A CA 1
ATOM 1404 C C . PHE A 1 175 ? -14.371 -14.139 4.482 1.00 92.06 175 PHE A C 1
ATOM 1406 O O . PHE A 1 175 ? -13.254 -14.506 4.122 1.00 92.06 175 PHE A O 1
ATOM 1413 N N . SER A 1 176 ? -14.808 -12.888 4.296 1.00 93.31 176 SER A N 1
ATOM 1414 C CA . SER A 1 176 ? -14.041 -11.845 3.606 1.00 93.31 176 SER A CA 1
ATOM 1415 C C . SER A 1 176 ? -12.648 -11.641 4.215 1.00 93.31 176 SER A C 1
ATOM 1417 O O . SER A 1 176 ? -11.679 -11.463 3.484 1.00 93.31 176 SER A O 1
ATOM 1419 N N . HIS A 1 177 ? -12.489 -11.752 5.540 1.00 91.62 177 HIS A N 1
ATOM 1420 C CA . HIS A 1 177 ? -11.168 -11.599 6.159 1.00 91.62 177 HIS A CA 1
ATOM 1421 C C . HIS A 1 177 ? -10.208 -12.738 5.811 1.00 91.62 177 HIS A C 1
ATOM 1423 O O . HIS A 1 177 ? -9.024 -12.479 5.605 1.00 91.62 177 HIS A O 1
ATOM 1429 N N . PHE A 1 178 ? -10.700 -13.977 5.731 1.00 93.31 178 PHE A N 1
ATOM 1430 C CA . PHE A 1 178 ? -9.881 -15.126 5.338 1.00 93.31 178 PHE A CA 1
ATOM 1431 C C . PHE A 1 178 ? -9.513 -15.048 3.859 1.00 93.31 178 PHE A C 1
ATOM 1433 O O . PHE A 1 178 ? -8.345 -15.212 3.512 1.00 93.31 178 PHE A O 1
ATOM 1440 N N . PHE A 1 179 ? -10.491 -14.726 3.008 1.00 96.06 179 PHE A N 1
ATOM 1441 C CA . PHE A 1 179 ? -10.280 -14.573 1.572 1.00 96.06 179 PHE A CA 1
ATOM 1442 C C . PHE A 1 179 ? -9.266 -13.465 1.261 1.00 96.06 179 PHE A C 1
ATOM 1444 O O . PHE A 1 179 ? -8.302 -13.708 0.543 1.00 96.06 179 PHE A O 1
ATOM 1451 N N . ASN A 1 180 ? -9.419 -12.282 1.864 1.00 94.62 180 ASN A N 1
ATOM 1452 C CA . ASN A 1 180 ? -8.508 -11.161 1.626 1.00 94.62 180 ASN A CA 1
ATOM 1453 C C . ASN A 1 180 ? -7.083 -11.460 2.112 1.00 94.62 180 ASN A C 1
ATOM 1455 O O . ASN A 1 180 ? -6.129 -11.156 1.403 1.00 94.62 180 ASN A O 1
ATOM 1459 N N . LEU A 1 181 ? -6.915 -12.081 3.288 1.00 94.75 181 LEU A N 1
ATOM 1460 C CA . LEU A 1 181 ? -5.587 -12.481 3.774 1.00 94.75 181 LEU A CA 1
ATOM 1461 C C . LEU A 1 181 ? -4.945 -13.539 2.872 1.00 94.75 181 LEU A C 1
ATOM 1463 O O . LEU A 1 181 ? -3.763 -13.427 2.560 1.00 94.75 181 LEU A O 1
ATOM 1467 N N . GLY A 1 182 ? -5.719 -14.529 2.420 1.00 96.31 182 GLY A N 1
ATOM 1468 C CA . GLY A 1 182 ? -5.254 -15.518 1.449 1.00 96.31 182 GLY A CA 1
ATOM 1469 C C . GLY A 1 182 ? -4.822 -14.872 0.132 1.00 96.31 182 GLY A C 1
ATOM 1470 O O . GLY A 1 182 ? -3.759 -15.203 -0.387 1.00 96.31 182 GLY A O 1
ATOM 1471 N N . LEU A 1 183 ? -5.593 -13.897 -0.358 1.00 95.50 183 LEU A N 1
ATOM 1472 C CA . LEU A 1 183 ? -5.268 -13.141 -1.565 1.00 95.50 183 LEU A CA 1
ATOM 1473 C C . LEU A 1 183 ? -3.963 -12.359 -1.394 1.00 95.50 183 LEU A C 1
ATOM 1475 O O . LEU A 1 183 ? -3.108 -12.461 -2.264 1.00 95.50 183 LEU A O 1
ATOM 1479 N N . PHE A 1 184 ? -3.762 -11.658 -0.271 1.00 96.25 184 PHE A N 1
ATOM 1480 C CA . PHE A 1 184 ? -2.491 -10.978 0.010 1.00 96.25 184 PHE A CA 1
ATOM 1481 C C . PHE A 1 184 ? -1.302 -11.942 0.018 1.00 96.25 184 PHE A C 1
ATOM 1483 O O . PHE A 1 184 ? -0.265 -1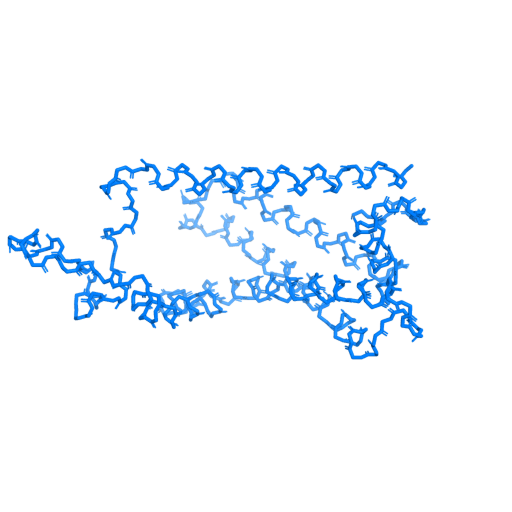1.625 -0.550 1.00 96.25 184 PHE A O 1
ATOM 1490 N N . ILE A 1 185 ? -1.434 -13.121 0.633 1.00 96.75 185 ILE A N 1
ATOM 1491 C CA . ILE A 1 185 ? -0.355 -14.122 0.637 1.00 96.75 185 ILE A CA 1
ATOM 1492 C C . ILE A 1 185 ? -0.057 -14.580 -0.793 1.00 96.75 185 ILE A C 1
ATOM 1494 O O . ILE A 1 185 ? 1.103 -14.617 -1.195 1.00 96.75 185 ILE A O 1
ATOM 1498 N N . PHE A 1 186 ? -1.097 -14.905 -1.560 1.00 96.00 186 PHE A N 1
ATOM 1499 C CA . PHE A 1 186 ? -0.968 -15.410 -2.922 1.00 96.00 186 PHE A CA 1
ATOM 1500 C C . PHE A 1 186 ? -0.331 -14.385 -3.867 1.00 96.00 186 PHE A C 1
ATOM 1502 O O . PHE A 1 186 ? 0.651 -14.701 -4.538 1.00 96.00 186 PHE A O 1
ATOM 1509 N N . THR A 1 187 ? -0.837 -13.149 -3.891 1.00 94.31 187 THR A N 1
ATOM 1510 C CA . THR A 1 187 ? -0.315 -12.102 -4.783 1.00 94.31 187 THR A CA 1
ATOM 1511 C C . THR A 1 187 ? 1.115 -11.722 -4.423 1.00 94.31 187 THR A C 1
ATOM 1513 O O . THR A 1 187 ? 1.964 -11.635 -5.307 1.00 94.31 187 THR A O 1
ATOM 1516 N N . MET A 1 188 ? 1.426 -11.590 -3.131 1.00 95.38 188 MET A N 1
ATOM 1517 C CA . MET A 1 188 ? 2.786 -11.280 -2.685 1.00 95.38 188 MET A CA 1
ATOM 1518 C C . MET A 1 188 ? 3.760 -12.425 -2.953 1.00 95.38 188 MET A C 1
ATOM 1520 O O . MET A 1 188 ? 4.913 -12.164 -3.282 1.00 95.38 188 MET A O 1
ATOM 1524 N N . ALA A 1 189 ? 3.315 -13.683 -2.863 1.00 95.19 189 ALA A N 1
ATOM 1525 C CA . ALA A 1 189 ? 4.138 -14.830 -3.234 1.00 95.19 189 ALA A CA 1
ATOM 1526 C C . ALA A 1 189 ? 4.477 -14.813 -4.732 1.00 95.19 189 ALA A C 1
ATOM 1528 O O . ALA A 1 189 ? 5.637 -15.008 -5.088 1.00 95.19 189 ALA A O 1
ATOM 1529 N N . ILE A 1 190 ? 3.511 -14.508 -5.606 1.00 93.75 190 ILE A N 1
ATOM 1530 C CA . ILE A 1 190 ? 3.768 -14.345 -7.048 1.00 93.75 190 ILE A CA 1
ATOM 1531 C C . ILE A 1 190 ? 4.740 -13.188 -7.298 1.00 93.75 190 ILE A C 1
ATOM 1533 O O . ILE A 1 190 ? 5.710 -13.358 -8.038 1.00 93.75 190 ILE A O 1
ATOM 1537 N N . SER A 1 191 ? 4.539 -12.037 -6.648 1.00 92.88 191 SER A N 1
ATOM 1538 C CA . SER A 1 191 ? 5.451 -10.890 -6.771 1.00 92.88 191 SER A CA 1
ATOM 1539 C C . SER A 1 191 ? 6.870 -11.230 -6.299 1.00 92.88 191 SER A C 1
ATOM 1541 O O . SER A 1 191 ? 7.845 -10.878 -6.962 1.00 92.88 191 SER A O 1
ATOM 1543 N N . PHE A 1 192 ? 6.999 -11.975 -5.199 1.00 94.38 192 PHE A N 1
ATOM 1544 C CA . PHE A 1 192 ? 8.284 -12.428 -4.670 1.00 94.38 192 PHE A CA 1
ATOM 1545 C C . PHE A 1 192 ? 8.997 -13.396 -5.624 1.00 94.38 192 PHE A C 1
ATOM 1547 O O . PHE A 1 192 ? 10.186 -13.229 -5.893 1.00 94.38 192 PHE A O 1
ATOM 1554 N N . LEU A 1 193 ? 8.275 -14.370 -6.187 1.00 93.25 193 LEU A N 1
ATOM 1555 C CA . LEU A 1 193 ? 8.821 -15.303 -7.180 1.00 93.25 193 LEU A CA 1
ATOM 1556 C C . LEU A 1 193 ? 9.224 -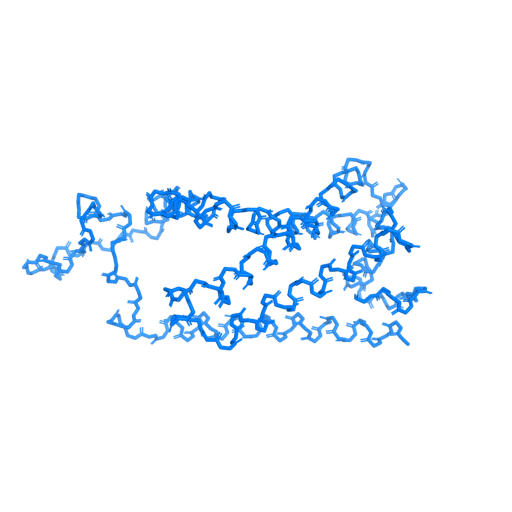14.579 -8.473 1.00 93.25 193 LEU A C 1
ATOM 1558 O O . LEU A 1 193 ? 10.289 -14.847 -9.026 1.00 93.25 193 LEU A O 1
ATOM 1562 N N . THR A 1 194 ? 8.411 -13.626 -8.928 1.00 91.81 194 THR A N 1
ATOM 1563 C CA . THR A 1 194 ? 8.711 -12.803 -10.109 1.00 91.81 194 THR A CA 1
ATOM 1564 C C . THR A 1 194 ? 9.983 -11.990 -9.900 1.00 91.81 194 THR A C 1
ATOM 1566 O O . THR A 1 194 ? 10.844 -11.951 -10.779 1.00 91.81 194 THR A O 1
ATOM 1569 N N . TRP A 1 195 ? 10.150 -11.397 -8.718 1.00 93.25 195 TRP A N 1
ATOM 1570 C CA . TRP A 1 195 ? 11.378 -10.694 -8.361 1.00 93.25 195 TRP A CA 1
ATOM 1571 C C . TRP A 1 195 ? 12.598 -11.628 -8.326 1.00 93.25 195 TRP A C 1
ATOM 1573 O O . TRP A 1 195 ? 13.635 -11.281 -8.882 1.00 93.25 195 TRP A O 1
ATOM 1583 N N . LEU A 1 196 ? 12.484 -12.826 -7.743 1.00 92.56 196 LEU A N 1
ATOM 1584 C CA . LEU A 1 196 ? 13.609 -13.766 -7.650 1.00 92.56 196 LEU A CA 1
ATOM 1585 C C . LEU A 1 196 ? 14.083 -14.300 -9.007 1.00 92.56 196 LEU A C 1
ATOM 1587 O O . LEU A 1 196 ? 15.285 -14.463 -9.208 1.00 92.56 196 LEU A O 1
ATOM 1591 N N . PHE A 1 197 ? 13.155 -14.607 -9.917 1.00 90.69 197 PHE A N 1
ATOM 1592 C CA . PHE A 1 197 ? 13.472 -15.388 -11.118 1.00 90.69 197 PHE A CA 1
ATOM 1593 C C . PHE A 1 197 ? 13.412 -14.604 -12.429 1.00 90.69 197 PHE A C 1
ATOM 1595 O O . PHE A 1 197 ? 14.002 -15.048 -13.411 1.00 90.69 197 PHE A O 1
ATOM 1602 N N . LEU A 1 198 ? 12.698 -13.475 -12.480 1.00 89.62 198 LEU A N 1
ATOM 1603 C CA . LEU A 1 198 ? 12.391 -12.795 -13.745 1.00 89.62 198 LEU A CA 1
ATOM 1604 C C . LEU A 1 198 ? 12.835 -11.338 -13.776 1.00 89.62 198 LEU A C 1
ATOM 1606 O O . LEU A 1 198 ? 13.405 -10.908 -14.775 1.00 89.62 198 LEU A O 1
ATOM 1610 N N . ASP A 1 199 ? 12.578 -10.580 -12.709 1.00 90.06 199 ASP A N 1
ATOM 1611 C CA . ASP A 1 199 ? 12.883 -9.146 -12.669 1.00 90.06 199 ASP A CA 1
ATOM 1612 C C . ASP A 1 199 ? 13.521 -8.688 -11.340 1.00 90.06 199 ASP A C 1
ATOM 1614 O O . ASP A 1 199 ? 12.942 -7.856 -10.633 1.00 90.06 199 ASP A O 1
ATOM 1618 N N . PRO A 1 200 ? 14.739 -9.164 -10.990 1.00 89.62 200 PRO A N 1
ATOM 1619 C CA . PRO A 1 200 ? 15.410 -8.761 -9.748 1.00 89.62 200 PRO A CA 1
ATOM 1620 C C . PRO A 1 200 ? 15.673 -7.254 -9.638 1.00 89.62 200 PRO A C 1
ATOM 1622 O O . PRO A 1 200 ? 15.760 -6.714 -8.535 1.00 89.62 200 PRO A O 1
ATOM 1625 N N . GLY A 1 201 ? 15.825 -6.579 -10.784 1.00 87.94 201 GLY A N 1
ATOM 1626 C CA . GLY A 1 201 ? 16.103 -5.145 -10.878 1.00 87.94 201 GLY A CA 1
ATOM 1627 C C . GLY A 1 201 ? 14.868 -4.261 -11.058 1.00 87.94 201 GLY A C 1
ATOM 1628 O O . GLY A 1 201 ? 15.024 -3.040 -11.166 1.00 87.94 201 GLY A O 1
ATOM 1629 N N . PHE A 1 202 ? 13.664 -4.841 -11.113 1.00 91.56 202 PHE A N 1
ATOM 1630 C CA . PHE A 1 202 ? 12.396 -4.148 -11.373 1.00 91.56 202 PHE A CA 1
ATOM 1631 C C . PHE A 1 202 ? 12.363 -3.334 -12.682 1.00 91.56 202 PHE A C 1
ATOM 1633 O O . PHE A 1 202 ? 11.691 -2.304 -12.781 1.00 91.56 202 PHE A O 1
ATOM 1640 N N . THR A 1 203 ? 13.120 -3.745 -13.698 1.00 89.00 203 THR A N 1
ATOM 1641 C CA . THR A 1 203 ? 13.158 -3.067 -15.002 1.00 89.00 203 THR A CA 1
ATOM 1642 C C . THR A 1 203 ? 11.881 -3.342 -15.789 1.00 89.00 203 THR A C 1
ATOM 1644 O O . THR A 1 203 ? 11.297 -2.416 -16.357 1.00 89.00 203 THR A O 1
ATOM 1647 N N . MET A 1 204 ? 11.395 -4.587 -15.767 1.00 88.75 204 MET A N 1
ATOM 1648 C CA . MET A 1 204 ? 10.118 -4.953 -16.385 1.00 88.75 204 MET A CA 1
ATOM 1649 C C . MET A 1 204 ? 8.968 -4.217 -15.688 1.00 88.75 204 MET A C 1
ATOM 1651 O O . MET A 1 204 ? 8.150 -3.587 -16.357 1.00 88.75 204 MET A O 1
ATOM 1655 N N . ALA A 1 205 ? 8.987 -4.159 -14.352 1.00 90.12 205 ALA A N 1
ATOM 1656 C CA . ALA A 1 205 ? 8.033 -3.385 -13.553 1.00 90.12 205 ALA A CA 1
ATOM 1657 C C . ALA A 1 205 ? 7.986 -1.896 -13.941 1.00 90.12 205 ALA A C 1
ATOM 1659 O O . ALA A 1 205 ? 6.906 -1.353 -14.183 1.00 90.12 205 ALA A O 1
ATOM 1660 N N . ARG A 1 206 ? 9.142 -1.228 -14.068 1.00 90.31 206 ARG A N 1
ATOM 1661 C CA . ARG A 1 206 ? 9.204 0.194 -14.466 1.00 90.31 206 ARG A CA 1
ATOM 1662 C C . ARG A 1 206 ? 8.736 0.422 -15.901 1.00 90.31 206 ARG A C 1
ATOM 1664 O O . ARG A 1 206 ? 7.968 1.347 -16.144 1.00 90.31 206 ARG A O 1
ATOM 1671 N N . THR A 1 207 ? 9.139 -0.438 -16.838 1.00 89.00 207 THR A N 1
ATOM 1672 C CA . THR A 1 207 ? 8.712 -0.323 -18.246 1.00 89.00 207 THR A CA 1
ATOM 1673 C C . THR A 1 207 ? 7.207 -0.539 -18.406 1.00 89.00 207 THR A C 1
ATOM 1675 O O . THR A 1 207 ? 6.564 0.188 -19.165 1.00 89.00 207 THR A O 1
ATOM 1678 N N . PHE A 1 208 ? 6.622 -1.466 -17.641 1.00 90.25 208 PHE A N 1
ATOM 1679 C CA . PHE A 1 208 ? 5.178 -1.669 -17.597 1.00 90.25 208 PHE A CA 1
ATOM 1680 C C . PHE A 1 208 ? 4.451 -0.430 -17.060 1.00 90.25 208 PHE A C 1
ATOM 1682 O O . PHE A 1 208 ? 3.506 0.044 -17.693 1.00 90.25 208 PHE A O 1
ATOM 1689 N N . MET A 1 209 ? 4.940 0.151 -15.957 1.00 91.62 209 MET A N 1
ATOM 1690 C CA . MET A 1 209 ? 4.408 1.398 -15.389 1.00 91.62 209 MET A CA 1
ATOM 1691 C C . MET A 1 209 ? 4.533 2.579 -16.363 1.00 91.62 209 MET A C 1
ATOM 1693 O O . MET A 1 209 ? 3.593 3.358 -16.504 1.00 91.62 209 MET A O 1
ATOM 1697 N N . ALA A 1 210 ? 5.643 2.689 -17.097 1.00 91.06 210 ALA A N 1
ATOM 1698 C CA . ALA A 1 210 ? 5.819 3.707 -18.133 1.00 91.06 210 ALA A CA 1
ATOM 1699 C C . ALA A 1 210 ? 4.814 3.525 -19.284 1.00 91.06 210 ALA A C 1
ATOM 1701 O O . ALA A 1 210 ? 4.227 4.504 -19.751 1.00 91.06 210 ALA A O 1
ATOM 1702 N N . GLY A 1 211 ? 4.552 2.281 -19.696 1.00 90.25 211 GLY A N 1
ATOM 1703 C CA . GLY A 1 211 ? 3.496 1.953 -20.659 1.00 90.25 211 GLY A CA 1
ATOM 1704 C C . GLY A 1 211 ? 2.098 2.330 -20.155 1.00 90.25 211 GLY A C 1
ATOM 1705 O O . GLY A 1 211 ? 1.321 2.928 -20.895 1.00 90.25 211 GLY A O 1
ATOM 1706 N N . LEU A 1 212 ? 1.803 2.081 -18.869 1.00 90.06 212 LEU A N 1
ATOM 1707 C CA . LEU A 1 212 ? 0.523 2.450 -18.249 1.00 90.06 212 LEU A CA 1
ATOM 1708 C C . LEU A 1 212 ? 0.288 3.966 -18.268 1.00 90.06 212 LEU A C 1
ATOM 1710 O O . LEU A 1 212 ? -0.821 4.402 -18.577 1.00 90.06 212 LEU A O 1
ATOM 1714 N N . ILE A 1 213 ? 1.321 4.756 -17.956 1.00 91.25 213 ILE A N 1
ATOM 1715 C CA . ILE A 1 213 ? 1.256 6.228 -17.920 1.00 91.25 213 ILE A CA 1
ATOM 1716 C C . ILE A 1 213 ? 1.135 6.814 -19.331 1.00 91.25 213 ILE A C 1
ATOM 1718 O O . ILE A 1 213 ? 0.368 7.747 -19.551 1.00 91.25 213 ILE A O 1
ATOM 1722 N N . SER A 1 214 ? 1.894 6.276 -20.286 1.00 90.38 214 SER A N 1
ATOM 1723 C CA . SER A 1 214 ? 1.938 6.775 -21.668 1.00 90.38 214 SER A CA 1
ATOM 1724 C C . SER A 1 214 ? 0.811 6.245 -22.561 1.00 90.38 214 SER A C 1
ATOM 1726 O O . SER A 1 214 ? 0.733 6.631 -23.724 1.00 90.38 214 SER A O 1
ATOM 1728 N N . PHE A 1 215 ? -0.042 5.351 -22.045 1.00 86.44 215 PHE A N 1
ATOM 1729 C CA . PHE A 1 215 ? -1.002 4.563 -22.832 1.00 86.44 215 PHE A CA 1
ATOM 1730 C C . PHE A 1 215 ? -0.343 3.767 -23.977 1.00 86.44 215 PHE A C 1
ATOM 1732 O O . PHE A 1 215 ? -0.992 3.389 -24.954 1.00 86.44 215 PHE A O 1
ATOM 1739 N N . GLY A 1 216 ? 0.959 3.490 -23.847 1.00 82.38 216 GLY A N 1
ATOM 1740 C CA . GLY A 1 216 ? 1.741 2.683 -24.772 1.00 82.38 216 GLY A CA 1
ATOM 1741 C C . GLY A 1 216 ? 1.707 1.214 -24.365 1.00 82.38 216 GLY A C 1
ATOM 1742 O O . GLY A 1 216 ? 2.256 0.837 -23.331 1.00 82.38 216 GLY A O 1
ATOM 1743 N N . LEU A 1 217 ? 1.091 0.366 -25.192 1.00 82.44 217 LEU A N 1
ATOM 1744 C CA . LEU A 1 217 ? 0.968 -1.079 -24.953 1.00 82.44 217 LEU A CA 1
ATOM 1745 C C . LEU A 1 217 ? 2.279 -1.809 -25.280 1.00 82.44 217 LEU A C 1
ATOM 1747 O O . LEU A 1 217 ? 2.358 -2.577 -26.243 1.00 82.44 217 LEU A O 1
ATOM 1751 N N . THR A 1 218 ? 3.326 -1.550 -24.499 1.00 79.44 218 THR A N 1
ATOM 1752 C CA . THR A 1 218 ? 4.631 -2.183 -24.698 1.00 79.44 218 THR A CA 1
ATOM 1753 C C . THR A 1 218 ? 4.546 -3.696 -24.438 1.00 79.44 218 THR A C 1
ATOM 1755 O O . THR A 1 218 ? 3.796 -4.161 -23.575 1.00 79.44 218 THR A O 1
ATOM 1758 N N . PRO A 1 219 ? 5.250 -4.528 -25.223 1.00 78.31 219 PRO A N 1
ATOM 1759 C CA . PRO A 1 219 ? 5.202 -5.971 -25.039 1.00 78.31 219 PRO A CA 1
ATOM 1760 C C . PRO A 1 219 ? 5.876 -6.374 -23.720 1.00 78.31 219 PRO A C 1
ATOM 1762 O O . PRO A 1 219 ? 7.049 -6.092 -23.494 1.00 78.31 219 PRO A O 1
ATOM 1765 N N . VAL A 1 220 ? 5.127 -7.075 -22.867 1.00 74.62 220 VAL A N 1
ATOM 1766 C CA . VAL A 1 220 ? 5.634 -7.733 -21.656 1.00 74.62 220 VAL A CA 1
ATOM 1767 C C . VAL A 1 220 ? 6.214 -9.088 -22.059 1.00 74.62 220 VAL A C 1
ATOM 1769 O O . VAL A 1 220 ? 5.536 -9.875 -22.721 1.00 74.62 220 VAL A O 1
ATOM 1772 N N . SER A 1 221 ? 7.466 -9.354 -21.689 1.00 69.62 221 SER A N 1
ATOM 1773 C CA . SER A 1 221 ? 8.239 -10.499 -22.190 1.00 69.62 221 SER A CA 1
ATOM 1774 C C . SER A 1 221 ? 7.947 -11.836 -21.498 1.00 69.62 221 SER A C 1
ATOM 1776 O O . SER A 1 221 ? 8.305 -12.873 -22.050 1.00 69.62 221 SER A O 1
ATOM 1778 N N . SER A 1 222 ? 7.287 -11.850 -20.333 1.00 70.06 222 SER A N 1
ATOM 1779 C CA . SER A 1 222 ? 6.991 -13.075 -19.572 1.00 70.06 222 SER A CA 1
ATOM 1780 C C . SER A 1 222 ? 5.519 -13.172 -19.168 1.00 70.06 222 SER A C 1
ATOM 1782 O O . SER A 1 222 ? 4.909 -12.180 -18.780 1.00 70.06 222 SER A O 1
ATOM 1784 N N . SER A 1 223 ? 4.954 -14.382 -19.213 1.00 66.44 223 SER A N 1
ATOM 1785 C CA . SER A 1 223 ? 3.585 -14.677 -18.757 1.00 66.44 223 SER A CA 1
ATOM 1786 C C . SER A 1 223 ? 3.437 -14.709 -17.234 1.00 66.44 223 SER A C 1
ATOM 1788 O O . SER A 1 223 ? 2.321 -14.628 -16.734 1.00 66.44 223 SER A O 1
ATOM 1790 N N . LEU A 1 224 ? 4.547 -14.857 -16.506 1.00 63.47 224 LEU A N 1
ATOM 1791 C CA . LEU A 1 224 ? 4.594 -14.816 -15.040 1.00 63.47 224 LEU A CA 1
ATOM 1792 C C . LEU A 1 224 ? 4.625 -13.384 -14.488 1.00 63.47 224 LEU A C 1
ATOM 1794 O O . LEU A 1 224 ? 4.481 -13.198 -13.287 1.00 63.47 224 LEU A O 1
ATOM 1798 N N . PHE A 1 225 ? 4.815 -12.384 -15.351 1.00 65.25 225 PHE A N 1
ATOM 1799 C CA . PHE A 1 225 ? 4.683 -10.981 -14.985 1.00 65.25 225 PHE A CA 1
ATOM 1800 C C . PHE A 1 225 ? 3.188 -10.631 -14.926 1.00 65.25 225 PHE A C 1
ATOM 1802 O O . PHE A 1 225 ? 2.601 -10.184 -15.916 1.00 65.25 225 PHE A O 1
ATOM 1809 N N . LEU A 1 226 ? 2.561 -10.940 -13.789 1.00 51.88 226 LEU A N 1
ATOM 1810 C CA . LEU A 1 226 ? 1.148 -10.689 -13.504 1.00 51.88 226 LEU A CA 1
ATOM 1811 C C . LEU A 1 226 ? 0.954 -10.364 -12.020 1.00 51.88 226 LEU A C 1
ATOM 1813 O O . LEU A 1 226 ? 1.575 -11.052 -11.178 1.00 51.88 226 LEU A O 1
#

Nearest PDB structures (foldseek):
  1q16-assembly1_C  TM=7.129E-01  e=1.223E-01  Escherichia co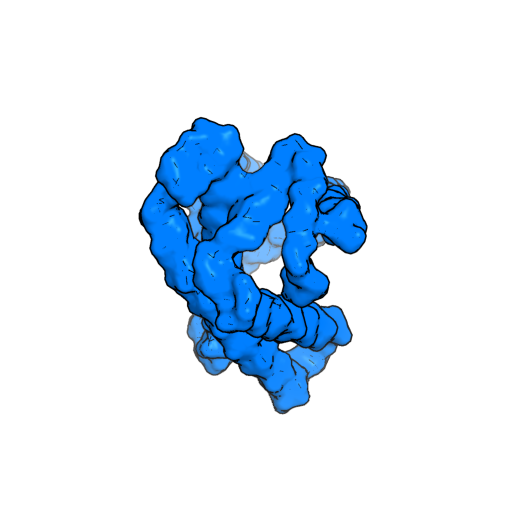li
  3ir5-assembly1_C  TM=5.595E-01  e=6.935E-02  Escherichia coli K-12
  1y5i-assembly1_C  TM=4.758E-01  e=1.550E-01  Escherichia coli

Foldseek 3Di:
DLVVVLVVVVVVVVVVVVVVVVVVVVQVPDDPVPHPQQFLQQVQPPQSVPGHDCVVDDVSVVVDDPDDPVVSCVRRVVVVCCCQQQVVVCVVPPVVLSVLQNLQSVLVVLVVVLVVLLLQLLVCQVVVPDVSGDPVSLVSNLVSLLSSLVSNLRSLVSVLVCCVPPPVNVVVDDPVSNVVSVVSNVVSVLSNVCCVPPNVRCPLVSVSSNCSVVVNSDDRPDPSPD

Radius of gyration: 22.12 Å; Cα contacts (8 Å, |Δi|>4): 210; chains: 1; bounding box: 48×47×53 Å

Mean predicted aligned error: 7.11 Å

Sequence (226 aa):
MSTLIYVVAYLSIIIFLAAAIKKIIDYKKKPIHVRWELYPVPHEGERAAYGGSCLEDVDWWQKYKKLSATKELMMDLPVMIQEILFLKAVWEHNRRLWYVTYPFHLGLYLMISFIGLLFLGAIFQLAGYSGGSPAIIIALTNLLGPMSFILVICGATGLLHRRLNDSGLRKYSSFSHFFNLGLFIFTMAISFLTWLFLDPGFTMARTFMAGLISFGLTPVSSSLFL

pLDDT: mean 86.96, std 10.01, range [51.44, 97.62]